Protein 5DMD (pdb70)

B-factor: mean 26.52, std 13.51, range [10.42, 90.09]

Structure (mmCIF, N/CA/C/O backbone):
data_5DMD
#
_entry.id   5DMD
#
_cell.length_a   47.539
_cell.length_b   42.516
_cell.length_c   71.917
_cell.angle_alpha   90.00
_cell.angle_beta   102.66
_cell.angle_gamma   90.00
#
_symmetry.space_group_name_H-M   'P 1 21 1'
#
loop_
_entity.id
_entity.type
_entity.pdbx_description
1 polymer 'Flagellar assembly factor FliW'
2 water water
#
loop_
_atom_site.group_PDB
_atom_site.id
_atom_site.type_symbol
_atom_site.label_atom_id
_atom_site.label_alt_id
_atom_site.label_comp_id
_atom_site.label_asym_id
_atom_site.label_entity_id
_atom_site.label_seq_id
_atom_site.pdbx_PDB_ins_code
_atom_site.Cartn_x
_atom_site.Cartn_y
_atom_site.Cartn_z
_atom_site.occupancy
_atom_site.B_iso_or_equiv
_atom_site.auth_seq_id
_atom_site.auth_comp_id
_atom_site.auth_asym_id
_atom_site.auth_atom_id
_atom_site.pdbx_PDB_model_num
ATOM 1 N N . GLY A 1 2 ? -30.82372 9.56941 -5.34275 1.000 26.80963 1 GLY A N 1
ATOM 2 C CA . GLY A 1 2 ? -30.32747 10.85235 -5.80310 1.000 22.23670 1 GLY A CA 1
ATOM 3 C C . GLY A 1 2 ? -29.36611 10.71122 -6.96158 1.000 24.24436 1 GLY A C 1
ATOM 4 O O . GLY A 1 2 ? -28.87934 9.62455 -7.25429 1.000 30.85884 1 GLY A O 1
ATOM 5 N N . LYS A 1 3 ? -29.06444 11.82788 -7.60196 1.000 19.67781 2 LYS A N 1
ATOM 6 C CA . LYS A 1 3 ? -28.21394 11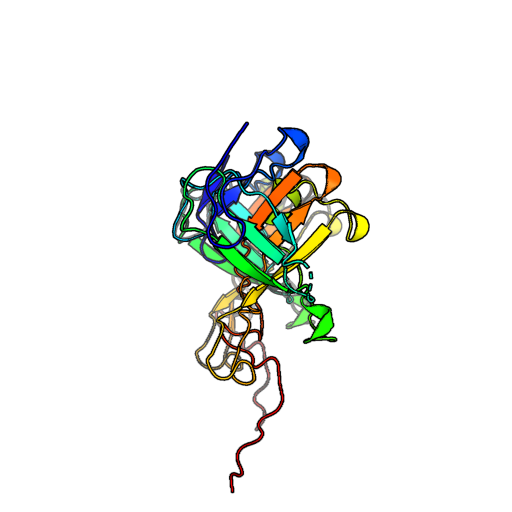.85366 -8.78139 1.000 16.63210 2 LYS A CA 1
ATOM 7 C C . LYS A 1 3 ? -26.97897 12.68600 -8.47727 1.000 17.27224 2 LYS A C 1
ATOM 8 O O . LYS A 1 3 ? -27.07123 13.73092 -7.82188 1.000 19.45764 2 LYS A O 1
ATOM 14 N N . ILE A 1 4 ? -25.82108 12.22834 -8.95612 1.000 15.91504 3 ILE A N 1
ATOM 15 C CA . ILE A 1 4 ? -24.57962 12.98138 -8.81055 1.000 16.04855 3 ILE A CA 1
ATOM 16 C C . ILE A 1 4 ? -23.85222 12.99642 -10.14451 1.000 16.45167 3 ILE A C 1
ATOM 17 O O . ILE A 1 4 ? -24.08937 12.14362 -11.00467 1.000 18.20690 3 ILE A O 1
ATOM 22 N N . ALA A 1 5 ? -22.97485 13.97398 -10.33113 1.000 16.06742 4 ALA A N 1
ATOM 23 C CA . ALA A 1 5 ? -21.97010 13.89474 -11.37704 1.000 16.12650 4 ALA A CA 1
ATOM 24 C C . ALA A 1 5 ? -20.71387 13.22333 -10.82091 1.000 15.79018 4 ALA A C 1
ATOM 25 O O . ALA A 1 5 ? -20.46936 13.22284 -9.60744 1.000 15.80564 4 ALA A O 1
ATOM 27 N N . THR A 1 6 ? -19.91468 12.62927 -11.71432 1.000 15.62310 5 THR A N 1
ATOM 28 C CA . THR A 1 6 ? -18.72951 11.87166 -11.31485 1.000 15.60941 5 THR A CA 1
ATOM 29 C C . THR A 1 6 ? -17.55638 12.19371 -12.22901 1.000 19.09510 5 THR A C 1
ATOM 30 O O . THR A 1 6 ? -17.69757 12.84135 -13.27046 1.000 17.71555 5 THR A O 1
ATOM 34 N N . LYS A 1 7 ? -16.38633 11.69134 -11.83908 1.000 15.66723 6 LYS A N 1
ATOM 35 C CA . LYS A 1 7 ? -15.17848 11.92245 -12.62494 1.000 17.89759 6 LYS A CA 1
ATOM 36 C C . LYS A 1 7 ? -15.10447 11.00351 -13.83486 1.000 20.52932 6 LYS A C 1
ATOM 37 O O . LYS A 1 7 ? -14.70706 11.44178 -14.92160 1.000 21.87086 6 LYS A O 1
ATOM 43 N N . TYR A 1 8 ? -15.46986 9.73047 -13.66880 1.000 16.93329 7 TYR A N 1
ATOM 44 C CA . TYR A 1 8 ? -15.24340 8.71496 -14.68672 1.000 17.56281 7 TYR A CA 1
ATOM 45 C C . TYR A 1 8 ? -16.49174 7.98059 -15.15232 1.000 20.68352 7 TYR A C 1
ATOM 46 O O . TYR A 1 8 ? -16.39542 7.20609 -16.11236 1.000 22.44236 7 TYR A O 1
ATOM 55 N N . HIS A 1 9 ? -17.64435 8.16655 -14.50180 1.000 15.79198 8 HIS A N 1
ATOM 56 C CA . HIS A 1 9 ? -18.81816 7.34574 -14.77016 1.000 17.99370 8 HIS A CA 1
ATOM 57 C C . HIS A 1 9 ? -19.98542 8.11895 -15.36386 1.000 16.92922 8 HIS A C 1
ATOM 58 O O . HIS A 1 9 ? -21.05135 7.53070 -15.57808 1.000 19.20006 8 HIS A O 1
ATOM 65 N N . GLY A 1 10 ? -19.81934 9.40303 -15.64569 1.000 16.67852 9 GLY A N 1
ATOM 66 C CA . GLY A 1 10 ? -20.94694 10.22904 -16.03531 1.000 15.39306 9 GLY A CA 1
ATOM 67 C C . GLY A 1 10 ? -21.90150 10.45390 -14.87095 1.000 20.12781 9 GLY A C 1
ATOM 68 O O . GLY A 1 10 ? -21.59108 10.19060 -13.71006 1.000 16.21609 9 GLY A O 1
ATOM 69 N N . ASP A 1 11 ? -23.08573 10.96392 -15.20171 1.000 18.46335 10 ASP A N 1
ATOM 70 C CA . ASP A 1 11 ? -24.09606 11.17172 -14.17081 1.000 15.49606 10 ASP A CA 1
ATOM 71 C C . ASP A 1 11 ? -24.72139 9.83544 -13.77730 1.000 16.59280 10 ASP A C 1
ATOM 72 O O . ASP A 1 11 ? -25.21613 9.09729 -14.63829 1.000 17.63352 10 ASP A O 1
ATOM 77 N N . ILE A 1 12 ? -24.76315 9.54396 -12.47487 1.000 16.16052 11 ILE A N 1
ATOM 78 C CA . ILE A 1 12 ? -25.30785 8.27818 -12.00414 1.000 16.44633 11 ILE A CA 1
ATOM 79 C C . ILE A 1 12 ? -26.31641 8.51116 -10.88414 1.000 18.46824 11 ILE A C 1
ATOM 80 O O . ILE A 1 12 ? -26.34118 9.56297 -10.23738 1.000 18.33987 11 ILE A O 1
ATOM 85 N N . GLU A 1 13 ? -27.10790 7.47719 -10.61187 1.000 16.66620 12 GLU A N 1
ATOM 86 C CA . GLU A 1 13 ? -28.06100 7.48715 -9.51536 1.000 15.10679 12 GLU A CA 1
ATOM 87 C C . GLU A 1 13 ? -27.45745 6.69711 -8.36428 1.000 20.40072 12 GLU A C 1
ATOM 88 O O . GLU A 1 13 ? -26.96932 5.57751 -8.56189 1.000 23.54749 12 GLU A O 1
ATOM 94 N N . ILE A 1 14 ? -27.47863 7.27856 -7.16638 1.000 18.67680 13 ILE A N 1
ATOM 95 C CA A ILE A 1 14 ? -26.90793 6.65736 -5.97732 0.409 16.33075 13 ILE A CA 1
ATOM 96 C CA B ILE A 1 14 ? -26.92897 6.60637 -5.99793 0.591 16.14528 13 ILE A CA 1
ATOM 97 C C . ILE A 1 14 ? -28.00165 6.51968 -4.92567 1.000 25.78000 13 ILE A C 1
ATOM 98 O O . ILE A 1 14 ? -28.90699 7.35687 -4.84113 1.000 28.36630 13 ILE A O 1
ATOM 107 N N . HIS A 1 15 ? -27.90899 5.46738 -4.11943 1.000 24.88897 14 HIS A N 1
ATOM 108 C CA . HIS A 1 15 ? -28.82093 5.24717 -3.00831 1.000 31.57377 14 HIS A CA 1
ATOM 109 C C . HIS A 1 15 ? -28.14052 5.64197 -1.70213 1.000 22.51053 14 HIS A C 1
ATOM 110 O O . HIS A 1 15 ? -26.91217 5.63295 -1.59088 1.000 25.95436 14 HIS A O 1
ATOM 117 N N . GLU A 1 16 ? -28.96267 5.99237 -0.70624 1.000 27.06588 15 GLU A N 1
ATOM 118 C CA . GLU A 1 16 ? -28.43395 6.32925 0.61514 1.000 27.40372 15 GLU A CA 1
ATOM 119 C C . GLU A 1 16 ? -27.56409 5.20971 1.16926 1.000 21.40000 15 GLU A C 1
ATOM 120 O O . GLU A 1 16 ? -26.53636 5.46854 1.81016 1.000 27.62492 15 GLU A O 1
ATOM 126 N N . LYS A 1 17 ? -27.95107 3.95858 0.92991 1.000 28.35908 16 LYS A N 1
ATOM 127 C CA . LYS A 1 17 ? -27.20307 2.82547 1.45729 1.000 38.19163 16 LYS A CA 1
ATOM 128 C C . LYS A 1 17 ? -25.89190 2.58288 0.72753 1.000 39.04760 16 LYS A C 1
ATOM 129 O O . LYS A 1 17 ? -25.13502 1.69337 1.13379 1.000 38.78456 16 LYS A O 1
ATOM 135 N N . ASP A 1 18 ? -25.61055 3.34176 -0.33289 1.000 24.53400 17 ASP A N 1
ATOM 136 C CA . ASP A 1 18 ? -24.34454 3.23518 -1.03683 1.000 25.17118 17 ASP A CA 1
ATOM 137 C C . ASP A 1 18 ? -23.26707 4.10258 -0.40721 1.000 23.14653 17 ASP A C 1
ATOM 138 O O . ASP A 1 18 ? -22.08050 3.87979 -0.66840 1.000 23.68828 17 ASP A O 1
ATOM 143 N N . ILE A 1 19 ? -23.65151 5.08586 0.40293 1.000 18.34044 18 ILE A N 1
ATOM 144 C CA . ILE A 1 19 ? -22.72154 6.13041 0.82680 1.000 18.36426 18 ILE A CA 1
ATOM 145 C C . ILE A 1 19 ? -21.86966 5.63714 1.98582 1.000 16.81762 18 ILE A C 1
ATOM 146 O O . ILE A 1 19 ? -22.38881 5.09486 2.97084 1.000 21.08600 18 ILE A O 1
ATOM 151 N N . VAL A 1 20 ? -20.55869 5.81958 1.87053 1.000 14.88669 19 VAL A N 1
ATOM 152 C CA . VAL A 1 20 ? -19.63157 5.61406 2.97667 1.000 16.43243 19 VAL A CA 1
ATOM 153 C C . VAL A 1 20 ? -19.33487 6.97375 3.58482 1.000 15.64146 19 VAL A C 1
ATOM 154 O O . VAL A 1 20 ? -18.87899 7.89177 2.88627 1.000 16.17324 19 VAL A O 1
ATOM 158 N N . ARG A 1 21 ? -19.59492 7.10748 4.88518 1.000 15.96303 20 ARG A N 1
ATOM 159 C CA . ARG A 1 21 ? -19.33618 8.35290 5.59134 1.000 13.55980 20 ARG A CA 1
ATOM 160 C C . ARG A 1 21 ? -17.91079 8.35796 6.12450 1.000 14.75401 20 ARG A C 1
ATOM 161 O O . ARG A 1 21 ? -17.48260 7.40922 6.79276 1.000 15.25690 20 ARG A O 1
ATOM 169 N N . PHE A 1 22 ? -17.17939 9.42253 5.81230 1.000 13.20093 21 PHE A N 1
ATOM 170 C CA . PHE A 1 22 ? -15.85041 9.69953 6.35231 1.000 13.38641 21 PHE A CA 1
ATOM 171 C C . PHE A 1 22 ? -16.03804 10.85487 7.33656 1.000 16.88888 21 PHE A C 1
ATOM 172 O O . PHE A 1 22 ? -16.08361 12.02066 6.94236 1.000 13.46371 21 PHE A O 1
ATOM 180 N N . GLU A 1 23 ? -16.14240 10.53314 8.62540 1.000 16.43268 22 GLU A N 1
ATOM 181 C CA . GLU A 1 23 ? -16.53838 11.54872 9.59867 1.000 16.90905 22 GLU A CA 1
ATOM 182 C C . GLU A 1 23 ? -15.50255 12.66305 9.73436 1.000 16.88196 22 GLU A C 1
ATOM 183 O O . GLU A 1 23 ? -15.85892 13.80302 10.06040 1.000 20.35172 22 GLU A O 1
ATOM 189 N N . GLN A 1 24 ? -14.23436 12.37850 9.46275 1.000 14.82714 23 GLN A N 1
ATOM 190 C CA . GLN A 1 24 ? -13.19658 13.40071 9.47770 1.000 14.60550 23 GLN A CA 1
ATOM 191 C C . GLN A 1 24 ? -12.85349 13.89952 8.08818 1.000 15.89499 23 GLN A C 1
ATOM 192 O O . GLN A 1 24 ? -11.82123 14.56029 7.92023 1.000 16.69643 23 GLN A O 1
ATOM 198 N N . GLY A 1 25 ? -13.68371 13.59885 7.09034 1.000 14.26506 24 GLY A N 1
ATOM 199 C CA . GLY A 1 25 ? -13.27572 13.89415 5.73533 1.000 17.21348 24 GLY A CA 1
ATOM 200 C C . GLY A 1 25 ? -12.07167 13.04776 5.36002 1.000 14.95130 24 GLY A C 1
ATOM 201 O O . GLY A 1 25 ? -11.84111 11.95944 5.90396 1.000 15.96082 24 GLY A O 1
ATOM 202 N N . ILE A 1 26 ? -11.28766 13.56774 4.42064 1.000 14.03568 25 ILE A N 1
ATOM 203 C CA . ILE A 1 26 ? -9.98809 12.97872 4.11033 1.000 14.16975 25 ILE A CA 1
ATOM 204 C C . ILE A 1 26 ? -8.93931 14.07380 4.26589 1.000 12.90772 25 ILE A C 1
ATOM 205 O O . ILE A 1 26 ? -9.27090 15.26499 4.14972 1.000 14.24342 25 ILE A O 1
ATOM 210 N N . PRO A 1 27 ? -7.68520 13.73064 4.56245 1.000 13.47609 26 PRO A N 1
ATOM 211 C CA . PRO A 1 27 ? -6.64558 14.75780 4.69373 1.000 15.05352 26 PRO A CA 1
ATOM 212 C C . PRO A 1 27 ? -6.60223 15.63959 3.45529 1.000 14.52929 26 PRO A C 1
ATOM 213 O O . PRO A 1 27 ? -6.60977 15.15499 2.32181 1.000 17.56502 26 PRO A O 1
ATOM 217 N N . GLY A 1 28 ? -6.59272 16.94884 3.67889 1.000 13.43698 27 GLY A N 1
ATOM 218 C CA . GLY A 1 28 ? -6.66310 17.91957 2.62228 1.000 18.12506 27 GLY A CA 1
ATOM 219 C C . GLY A 1 28 ? -8.06425 18.39726 2.32104 1.000 20.01513 27 GLY A C 1
ATOM 220 O O . GLY A 1 28 ? -8.22261 19.49716 1.77824 1.000 20.10813 27 GLY A O 1
ATOM 221 N N . PHE A 1 29 ? -9.08677 17.60670 2.67772 1.000 14.68804 28 PHE A N 1
ATOM 222 C CA . PHE A 1 29 ? -10.47030 17.88261 2.30180 1.000 14.98592 28 PHE A CA 1
ATOM 223 C C . PHE A 1 29 ? -11.37728 17.43295 3.44368 1.000 14.41186 28 PHE A C 1
ATOM 224 O O . PHE A 1 29 ? -12.14112 16.48041 3.32102 1.000 15.81649 28 PHE A O 1
ATOM 232 N N . LEU A 1 30 ? -11.27500 18.12079 4.58416 1.000 16.46712 29 LEU A N 1
ATOM 233 C CA . LEU A 1 30 ? -12.03774 17.70436 5.75830 1.000 16.15853 29 LEU A CA 1
ATOM 234 C C . LEU A 1 30 ? -13.53881 17.79935 5.54438 1.000 15.71331 29 LEU A C 1
ATOM 235 O O . LEU A 1 30 ? -14.29356 17.11080 6.23271 1.000 17.71039 29 LEU A O 1
ATOM 240 N N . GLU A 1 31 ? -13.98039 18.62942 4.60603 1.000 18.07190 30 GLU A N 1
ATOM 241 C CA . GLU A 1 31 ? -15.39484 18.85973 4.35051 1.000 16.47381 30 GLU A CA 1
ATOM 242 C C . GLU A 1 31 ? -16.00635 17.76295 3.49931 1.000 19.82463 30 GLU A C 1
ATOM 243 O O . GLU A 1 31 ? -17.23343 17.71109 3.36439 1.000 24.29061 30 GLU A O 1
ATOM 249 N N . GLU A 1 32 ? -15.17916 16.89085 2.92575 1.000 17.69996 31 GLU A N 1
ATOM 250 C CA . GLU A 1 32 ? -15.64285 15.81671 2.05125 1.000 15.69699 31 GLU A CA 1
ATOM 251 C C . GLU A 1 32 ? -15.89804 14.57801 2.89814 1.000 17.55832 31 GLU A C 1
ATOM 252 O O . GLU A 1 32 ? -15.00564 13.75768 3.13261 1.000 18.72911 31 GLU A O 1
ATOM 258 N N . LYS A 1 33 ? -17.14246 14.44208 3.35460 1.000 15.70457 32 LYS A N 1
ATOM 259 C CA . LYS A 1 33 ? -17.51586 13.40967 4.30532 1.000 15.41231 32 LYS A CA 1
ATOM 260 C C . LYS A 1 33 ? -18.37375 12.30113 3.71485 1.000 16.05322 32 LYS A C 1
ATOM 261 O O . LYS A 1 33 ? -18.73568 11.37078 4.44205 1.000 16.76254 32 LYS A O 1
ATOM 267 N N . GLN A 1 34 ? -18.70803 12.36022 2.42377 1.000 15.46989 33 GLN A N 1
ATOM 268 C CA . GLN A 1 34 ? -19.58236 11.37877 1.79498 1.000 17.20265 33 GLN A CA 1
ATOM 269 C C . GLN A 1 34 ? -18.95848 10.92420 0.48718 1.000 18.60380 33 GLN A C 1
ATOM 270 O O . GLN A 1 34 ? -18.71527 11.74790 -0.40749 1.000 15.79803 33 GLN A O 1
ATOM 276 N N . PHE A 1 35 ? -18.71526 9.61900 0.37335 1.000 14.85306 34 PHE A N 1
ATOM 277 C CA . PHE A 1 35 ? -18.14005 9.02961 -0.82648 1.000 13.60403 34 PHE A CA 1
ATOM 278 C C . PHE A 1 35 ? -18.91498 7.78325 -1.22018 1.000 17.42461 34 PHE A C 1
ATOM 279 O O . PHE A 1 35 ? -19.55097 7.11861 -0.39806 1.000 16.30498 34 PHE A O 1
ATOM 287 N N . VAL A 1 36 ? -18.84715 7.46284 -2.49721 1.000 14.34625 35 VAL A N 1
ATOM 288 C CA A VAL A 1 36 ? -19.33005 6.18407 -2.99588 0.576 14.06490 35 VAL A CA 1
ATOM 289 C CA B VAL A 1 36 ? -19.33073 6.18408 -2.99199 0.424 14.08613 35 VAL A CA 1
ATOM 290 C C . VAL A 1 36 ? -18.16526 5.49813 -3.69217 1.000 15.95549 35 VAL A C 1
ATOM 291 O O . VAL A 1 36 ? -17.26129 6.15632 -4.21818 1.000 18.83898 35 VAL A O 1
ATOM 298 N N . LEU A 1 37 ? -18.16173 4.16834 -3.65423 1.000 15.71764 36 LEU A N 1
ATOM 299 C CA . LEU A 1 37 ? -17.12883 3.36079 -4.28984 1.000 17.81743 36 LEU A CA 1
ATOM 300 C C . LEU A 1 37 ? -17.69348 2.80250 -5.58509 1.000 18.82066 36 LEU A C 1
ATOM 301 O O . LEU A 1 37 ? -18.68183 2.06588 -5.56283 1.000 23.32817 36 LEU A O 1
ATOM 306 N N . LEU A 1 38 ? -17.06433 3.14709 -6.70682 1.000 18.43929 37 LEU A N 1
ATOM 307 C CA . LEU A 1 38 ? -17.57290 2.80009 -8.02834 1.000 17.64120 37 LEU A CA 1
ATOM 308 C C . LEU A 1 38 ? -16.54180 1.96825 -8.76958 1.000 21.50148 37 LEU A C 1
ATOM 309 O O . LEU A 1 38 ? -15.44850 2.45485 -9.07081 1.000 23.03983 37 LEU A O 1
ATOM 314 N N . GLN A 1 39 ? -16.90497 0.73157 -9.09237 1.000 25.85599 38 GLN A N 1
ATOM 315 C CA . GLN A 1 39 ? -15.99754 -0.13243 -9.83074 1.000 29.96675 38 GLN A CA 1
ATOM 316 C C . GLN A 1 39 ? -15.71576 0.44382 -11.21358 1.000 26.17450 38 GLN A C 1
ATOM 317 O O . GLN A 1 39 ? -16.61962 0.92861 -11.90504 1.000 30.10394 38 GLN A O 1
ATOM 323 N N . LEU A 1 40 ? -14.44000 0.42746 -11.59140 1.000 36.57456 39 LEU A N 1
ATOM 324 C CA . LEU A 1 40 ? -14.01034 0.75244 -12.94780 1.000 45.08376 39 LEU A CA 1
ATOM 325 C C . LEU A 1 40 ? -14.23478 -0.51778 -13.75265 1.000 43.24983 39 LEU A C 1
ATOM 326 O O . LEU A 1 40 ? -13.35296 -1.37056 -13.86541 1.000 44.99747 39 LEU A O 1
ATOM 331 N N . GLU A 1 41 ? -15.44276 -0.63488 -14.30192 1.000 52.85695 40 GLU A N 1
ATOM 332 C CA . GLU A 1 41 ? -15.99589 -1.88297 -14.84453 1.000 61.94176 40 GLU A CA 1
ATOM 333 C C . GLU A 1 41 ? -14.99123 -2.94325 -15.29046 1.000 68.78264 40 GLU A C 1
ATOM 334 O O . GLU A 1 41 ? -15.03443 -4.08495 -14.82920 1.000 65.93336 40 GLU A O 1
ATOM 340 N N . THR A 1 43 ? -11.70062 -4.17677 -14.33233 1.000 53.36860 42 THR A N 1
ATOM 341 C CA . THR A 1 43 ? -10.38734 -3.81904 -13.81437 1.000 52.64782 42 THR A CA 1
ATOM 342 C C . THR A 1 43 ? -10.32926 -4.10150 -12.31910 1.000 42.77055 42 THR A C 1
ATOM 343 O O . THR A 1 43 ? -11.36585 -4.26258 -11.67683 1.000 43.71454 42 THR A O 1
ATOM 347 N N . PRO A 1 44 ? -9.11622 -4.17153 -11.75925 1.000 46.23598 43 PRO A N 1
ATOM 348 C CA . PRO A 1 44 ? -8.99161 -4.25854 -10.29840 1.000 54.34207 43 PRO A CA 1
ATOM 349 C C . PRO A 1 44 ? -9.11307 -2.89427 -9.63579 1.000 35.65044 43 PRO A C 1
ATOM 350 O O . PRO A 1 44 ? -8.69344 -2.72023 -8.48736 1.000 39.10387 43 PRO A O 1
ATOM 354 N N . PHE A 1 45 ? -9.68937 -1.92487 -10.34106 1.000 27.93744 44 PHE A N 1
ATOM 355 C CA . PHE A 1 45 ? -9.70207 -0.53802 -9.90233 1.000 27.39010 44 PHE A CA 1
ATOM 356 C C . PHE A 1 45 ? -11.09883 -0.11700 -9.46639 1.000 26.94122 44 PHE A C 1
ATOM 357 O O . PHE A 1 45 ? -12.09700 -0.43381 -10.12321 1.000 25.66310 44 PHE A O 1
ATOM 365 N N . ILE A 1 46 ? -11.14848 0.61344 -8.36020 1.000 20.34926 45 ILE A N 1
ATOM 366 C CA . ILE A 1 46 ? -12.37048 1.16318 -7.78914 1.000 19.78677 45 ILE A CA 1
ATOM 367 C C . ILE A 1 46 ? -12.14609 2.65834 -7.62566 1.000 22.37845 45 ILE A C 1
ATOM 368 O O . ILE A 1 46 ? -11.05736 3.08098 -7.22020 1.000 21.58104 45 ILE A O 1
ATOM 373 N N . ILE A 1 47 ? -13.16495 3.46063 -7.93999 1.000 19.68998 46 ILE A N 1
ATOM 374 C CA . ILE A 1 47 ? -13.09384 4.91267 -7.78036 1.000 15.64386 46 ILE A CA 1
ATOM 375 C C . ILE A 1 47 ? -13.71187 5.29496 -6.44356 1.000 14.69208 46 ILE A C 1
ATOM 376 O O . ILE A 1 47 ? -14.88264 4.98364 -6.17629 1.000 16.87797 46 ILE A O 1
ATOM 381 N N . LEU A 1 48 ? -12.93659 5.98509 -5.60860 1.000 14.79343 47 LEU A N 1
ATOM 382 C CA . LEU A 1 48 ? -13.47729 6.63264 -4.41513 1.000 13.08127 47 LEU A CA 1
ATOM 383 C C . LEU A 1 48 ? -14.02192 7.98679 -4.86058 1.000 16.62157 47 LEU A C 1
ATOM 384 O O . LEU A 1 48 ? -13.26204 8.93417 -5.06086 1.000 15.23493 47 LEU A O 1
ATOM 389 N N . GLN A 1 49 ? -15.34460 8.08113 -5.01955 1.000 13.68797 48 GLN A N 1
ATOM 390 C CA . GLN A 1 49 ? -15.99388 9.21845 -5.67194 1.000 14.73790 48 GLN A CA 1
ATOM 391 C C . GLN A 1 49 ? -16.74400 10.06458 -4.65176 1.000 13.34271 48 GLN A C 1
ATOM 392 O O . GLN A 1 49 ? -17.65229 9.56902 -3.97817 1.000 14.97043 48 GLN A O 1
ATOM 398 N N . SER A 1 50 ? -16.38828 11.34307 -4.55463 1.000 14.68751 49 SER A N 1
ATOM 399 C CA . SER A 1 50 ? -17.14720 12.25427 -3.71336 1.000 13.88388 49 SER A CA 1
ATOM 400 C C . SER A 1 50 ? -18.56919 12.41064 -4.24279 1.000 14.82427 49 SER A C 1
ATOM 401 O O . SER A 1 50 ? -18.79007 12.56977 -5.44658 1.000 16.07977 49 SER A O 1
ATOM 404 N N . VAL A 1 51 ? -19.54171 12.39010 -3.32608 1.000 14.37233 50 VAL A N 1
ATOM 405 C CA . VAL A 1 51 ? -20.94753 12.62978 -3.65305 1.000 15.38962 50 VAL A CA 1
ATOM 406 C C . VAL A 1 51 ? -21.25586 14.10396 -3.85445 1.000 18.12048 50 VAL A C 1
ATOM 407 O O . VAL A 1 51 ? -22.29347 14.44281 -4.43550 1.000 20.33606 50 VAL A O 1
ATOM 411 N N . ASN A 1 52 ? -20.36129 14.99433 -3.42638 1.000 16.41063 51 ASN A N 1
ATOM 412 C CA . ASN A 1 52 ? -20.59962 16.42535 -3.52522 1.000 20.73723 51 ASN A CA 1
ATOM 413 C C . ASN A 1 52 ? -19.72649 17.13117 -4.54986 1.000 21.59364 51 ASN A C 1
ATOM 414 O O . ASN A 1 52 ? -20.12191 18.19275 -5.04018 1.000 28.84690 51 ASN A O 1
ATOM 419 N N . THR A 1 53 ? -18.56416 16.57632 -4.88578 1.000 18.30240 52 THR A N 1
ATOM 420 C CA . THR A 1 53 ? -17.58747 17.23427 -5.75205 1.000 16.95960 52 THR A CA 1
ATOM 421 C C . THR A 1 53 ? -17.19133 16.27780 -6.87213 1.000 16.32406 52 THR A C 1
ATOM 422 O O . THR A 1 53 ? -16.36792 15.37127 -6.65220 1.000 17.51611 52 THR A O 1
ATOM 426 N N . PRO A 1 54 ? -17.74370 16.44674 -8.07912 1.000 16.52337 53 PRO A N 1
ATOM 427 C CA . PRO A 1 54 ? -17.48835 15.46198 -9.14669 1.000 17.89645 53 PRO A CA 1
ATOM 428 C C . PRO A 1 54 ? -16.01727 15.20655 -9.44059 1.000 23.47220 53 PRO A C 1
ATOM 429 O O . PRO A 1 54 ? -15.63485 14.05901 -9.69686 1.000 21.64823 53 PRO A O 1
ATOM 433 N N . ALA A 1 55 ? -15.17268 16.24011 -9.41328 1.000 20.59934 54 ALA A N 1
ATOM 434 C CA . ALA A 1 55 ? -13.77661 16.04934 -9.79183 1.000 26.09771 54 ALA A CA 1
ATOM 435 C C . ALA A 1 55 ? -12.98408 15.27596 -8.74766 1.000 23.97207 54 ALA A C 1
ATOM 436 O O . ALA A 1 55 ? -11.87764 14.80649 -9.04708 1.000 23.59959 54 ALA A O 1
ATOM 438 N N . LEU A 1 56 ? -13.51311 15.13355 -7.53262 1.000 19.64362 55 LEU A N 1
ATOM 439 C CA . LEU A 1 56 ? -12.79561 14.44576 -6.46302 1.000 18.28510 55 LEU A CA 1
ATOM 440 C C . LEU A 1 56 ? -13.10438 12.95721 -6.58144 1.000 20.74807 55 LEU A C 1
ATOM 441 O O . LEU A 1 56 ? -14.01554 12.43529 -5.93592 1.000 22.32858 55 LEU A O 1
ATOM 446 N N . GLY A 1 57 ? -12.34107 12.26570 -7.42466 1.000 16.05720 56 GLY A N 1
ATOM 447 C CA . GLY A 1 57 ? -12.47982 10.83444 -7.59151 1.000 18.75481 56 GLY A CA 1
ATOM 448 C C . GLY A 1 57 ? -11.13351 10.14242 -7.67949 1.000 20.86159 56 GLY A C 1
ATOM 449 O O . GLY A 1 57 ? -10.43010 10.26594 -8.68657 1.000 25.92347 56 GLY A O 1
ATOM 450 N N . PHE A 1 58 ? -10.76384 9.41263 -6.63361 1.000 15.75675 57 PHE A N 1
ATOM 451 C CA . PHE A 1 58 ? -9.45130 8.77744 -6.54541 1.000 15.30906 57 PHE A CA 1
ATOM 452 C C . PHE A 1 58 ? -9.48800 7.34009 -7.04848 1.000 15.66448 57 PHE A C 1
ATOM 453 O O . PHE A 1 58 ? -10.47892 6.62384 -6.86170 1.000 17.04846 57 PHE A O 1
ATOM 461 N N . VAL A 1 59 ? -8.39346 6.91670 -7.68356 1.000 14.54498 58 VAL A N 1
ATOM 462 C CA . VAL A 1 59 ? -8.26845 5.54962 -8.18046 1.000 14.60788 58 VAL A CA 1
ATOM 463 C C . VAL A 1 59 ? -7.69820 4.67417 -7.07586 1.000 16.77318 58 VAL A C 1
ATOM 464 O O . VAL A 1 59 ? -6.59461 4.93201 -6.585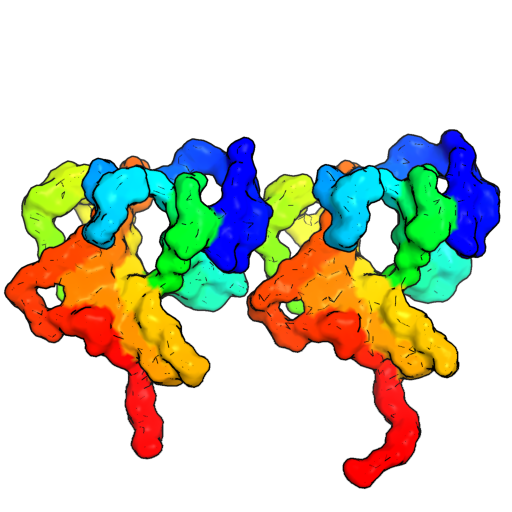76 1.000 17.66755 58 VAL A O 1
ATOM 468 N N . LEU A 1 60 ? -8.43411 3.62411 -6.71164 1.000 16.86334 59 LEU A N 1
ATOM 469 C CA . LEU A 1 60 ? -8.06170 2.72169 -5.63196 1.000 18.58955 59 LEU A CA 1
ATOM 470 C C . LEU A 1 60 ? -7.79874 1.32370 -6.16987 1.000 21.12460 59 LEU A C 1
ATOM 471 O O . LEU A 1 60 ? -8.38530 0.90096 -7.17375 1.000 22.43047 59 LEU A O 1
ATOM 476 N N . ILE A 1 61 ? -6.92125 0.60111 -5.47841 1.000 16.94729 60 ILE A N 1
ATOM 477 C CA . ILE A 1 61 ? -6.79725 -0.84001 -5.64040 1.000 18.25820 60 ILE A CA 1
ATOM 478 C C . ILE A 1 61 ? -6.91696 -1.47276 -4.26922 1.000 20.86618 60 ILE A C 1
ATOM 479 O O . ILE A 1 61 ? -6.63738 -0.84367 -3.24229 1.000 17.07787 60 ILE A O 1
ATOM 484 N N . GLU A 1 62 ? -7.32237 -2.72371 -4.25306 1.000 20.13178 61 GLU A N 1
ATOM 485 C CA . GLU A 1 62 ? -7.10565 -3.51703 -3.06532 1.000 17.69237 61 GLU A CA 1
ATOM 486 C C . GLU A 1 62 ? -5.61554 -3.85348 -3.00238 1.000 15.92095 61 GLU A C 1
ATOM 487 O O . GLU A 1 62 ? -5.06282 -4.39350 -3.97055 1.000 19.82162 61 GLU A O 1
ATOM 493 N N . PRO A 1 63 ? -4.92452 -3.51646 -1.91190 1.000 18.75706 62 PRO A N 1
ATOM 494 C CA . PRO A 1 63 ? -3.45202 -3.54331 -1.94432 1.000 19.32899 62 PRO A CA 1
ATOM 495 C C . PRO A 1 63 ? -2.85283 -4.91275 -2.18595 1.000 18.73554 62 PRO A C 1
ATOM 496 O O . PRO A 1 63 ? -1.80472 -5.00611 -2.83600 1.000 18.54906 62 PRO A O 1
ATOM 500 N N . PHE A 1 64 ? -3.47300 -5.98113 -1.67916 1.000 20.55883 63 PHE A N 1
ATOM 501 C CA . PHE A 1 64 ? -2.82276 -7.28692 -1.73208 1.000 19.63465 63 PHE A CA 1
ATOM 502 C C . PHE A 1 64 ? -2.70635 -7.81421 -3.15181 1.000 22.45600 63 PHE A C 1
ATOM 503 O O . PHE A 1 64 ? -1.87392 -8.69153 -3.40860 1.000 24.37683 63 PHE A O 1
ATOM 511 N N . SER A 1 65 ? -3.49168 -7.26881 -4.08499 1.000 26.50723 64 SER A N 1
ATOM 512 C CA . SER A 1 65 ? -3.41609 -7.70320 -5.47507 1.000 35.41836 64 SER A CA 1
ATOM 513 C C . SER A 1 65 ? -2.05695 -7.39579 -6.09142 1.000 31.98814 64 SER A C 1
ATOM 514 O O . SER A 1 65 ? -1.59515 -8.12775 -6.97397 1.000 34.31222 64 SER A O 1
ATOM 517 N N . TYR A 1 66 ? -1.40318 -6.32328 -5.64227 1.000 22.47495 65 TYR A N 1
ATOM 518 C CA . TYR A 1 66 ? -0.09522 -5.93594 -6.14751 1.000 16.08698 65 TYR A CA 1
ATOM 519 C C . TYR A 1 66 ? 0.99351 -5.97362 -5.08671 1.000 18.85129 65 TYR A C 1
ATOM 520 O O . TYR A 1 66 ? 2.17381 -5.98229 -5.44767 1.000 16.52029 65 TYR A O 1
ATOM 529 N N . PHE A 1 67 ? 0.63125 -6.00815 -3.80188 1.000 14.17891 66 PHE A N 1
ATOM 530 C CA . PHE A 1 67 ? 1.56904 -5.88602 -2.68911 1.000 14.12353 66 PHE A CA 1
ATOM 531 C C . PHE A 1 67 ? 1.20212 -6.97702 -1.70073 1.000 18.06023 66 PHE A C 1
ATOM 532 O O . PHE A 1 67 ? 0.55894 -6.72211 -0.66781 1.000 16.98168 66 PHE A O 1
ATOM 540 N N . PRO A 1 68 ? 1.58788 -8.21523 -1.99853 1.000 14.43020 67 PRO A N 1
ATOM 541 C CA . PRO A 1 68 ? 1.06904 -9.35481 -1.23215 1.000 15.68712 67 PRO A CA 1
ATOM 542 C C . PRO A 1 68 ? 1.49232 -9.38719 0.21512 1.000 19.40190 67 PRO A C 1
ATOM 543 O O . PRO A 1 68 ? 0.79175 -10.02390 1.00976 1.000 21.34373 67 PRO A O 1
ATOM 547 N N . THR A 1 69 ? 2.60559 -8.75820 0.59282 1.000 16.46050 68 THR A N 1
ATOM 548 C CA . THR A 1 69 ? 3.02562 -8.74047 1.98769 1.000 19.02471 68 THR A CA 1
ATOM 549 C C . THR A 1 69 ? 2.58253 -7.48468 2.72982 1.000 22.30205 68 THR A C 1
ATOM 550 O O . THR A 1 69 ? 3.02463 -7.26930 3.86506 1.000 23.90903 68 THR A O 1
ATOM 554 N N . TYR A 1 70 ? 1.73176 -6.65510 2.12303 1.000 18.06921 69 TYR A N 1
ATOM 555 C CA . TYR A 1 70 ? 1.25538 -5.44785 2.78990 1.000 17.99095 69 TYR A CA 1
ATOM 556 C C . TYR A 1 70 ? 0.61287 -5.81110 4.11674 1.000 24.84836 69 TYR A C 1
ATOM 557 O O . TYR A 1 70 ? -0.36532 -6.56088 4.15891 1.000 30.54667 69 TYR A O 1
ATOM 566 N N . GLU A 1 71 ? 1.16758 -5.28226 5.20130 1.000 23.19686 70 GLU A N 1
ATOM 567 C CA . GLU A 1 71 ? 0.67707 -5.58685 6.53838 1.000 35.09640 70 GLU A CA 1
A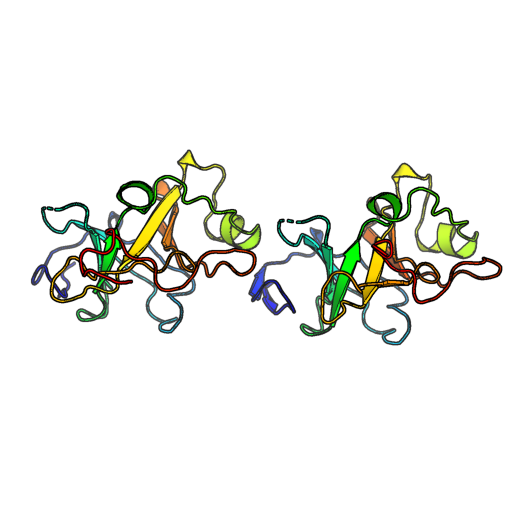TOM 568 C C . GLU A 1 71 ? 0.71501 -4.30337 7.34877 1.000 28.58223 70 GLU A C 1
ATOM 569 O O . GLU A 1 71 ? 1.76301 -3.65809 7.44430 1.000 32.20276 70 GLU A O 1
ATOM 575 N N . ILE A 1 72 ? -0.42915 -3.92173 7.91037 1.000 24.78668 71 ILE A N 1
ATOM 576 C CA . ILE A 1 72 ? -0.53795 -2.69980 8.68965 1.000 27.64097 71 ILE A CA 1
ATOM 577 C C . ILE A 1 72 ? -1.13508 -3.02462 10.04957 1.000 28.34623 71 ILE A C 1
ATOM 578 O O . ILE A 1 72 ? -1.79017 -4.05041 10.24650 1.000 25.96566 71 ILE A O 1
ATOM 583 N N . ASP A 1 73 ? -0.88239 -2.13788 11.00135 1.000 27.37806 72 ASP A N 1
ATOM 584 C CA . ASP A 1 73 ? -1.40291 -2.29532 12.34977 1.000 28.20072 72 ASP A CA 1
ATOM 585 C C . ASP A 1 73 ? -2.13395 -1.00272 12.67547 1.000 31.39039 72 ASP A C 1
ATOM 586 O O . ASP A 1 73 ? -1.50422 0.04276 12.86625 1.000 45.22627 72 ASP A O 1
ATOM 591 N N . LEU A 1 74 ? -3.46022 -1.06898 12.68884 1.000 18.81880 73 LEU A N 1
ATOM 592 C CA . LEU A 1 74 ? -4.26687 0.11858 12.91992 1.000 19.41633 73 LEU A CA 1
ATOM 593 C C . LEU A 1 74 ? -4.19952 0.52664 14.38328 1.000 24.11620 73 LEU A C 1
ATOM 594 O O . LEU A 1 74 ? -4.23198 -0.31735 15.28319 1.000 25.70368 73 LEU A O 1
ATOM 599 N N . ASP A 1 75 ? -4.12837 1.83443 14.60984 1.000 20.30462 74 ASP A N 1
ATOM 600 C CA . ASP A 1 75 ? -4.05933 2.39956 15.94755 1.000 25.71581 74 ASP A CA 1
ATOM 601 C C . ASP A 1 75 ? -5.40940 2.27896 16.64850 1.000 20.59551 74 ASP A C 1
ATOM 602 O O . ASP A 1 75 ? -6.46293 2.15653 16.01351 1.000 18.79339 74 ASP A O 1
ATOM 607 N N . ASP A 1 76 ? -5.36762 2.33019 17.98703 1.000 22.12975 75 ASP A N 1
ATOM 608 C CA . ASP A 1 76 ? -6.57703 2.12573 18.78253 1.000 21.45795 75 ASP A CA 1
ATOM 609 C C . ASP A 1 76 ? -7.64231 3.16577 18.46390 1.000 17.59518 75 ASP A C 1
ATOM 610 O O . ASP A 1 76 ? -8.83895 2.85323 18.43519 1.000 19.30428 75 ASP A O 1
ATOM 615 N N . ASN A 1 77 ? -7.22796 4.40455 18.21424 1.000 21.66186 76 ASN A N 1
ATOM 616 C CA . ASN A 1 77 ? -8.19259 5.45265 17.90487 1.000 16.80156 76 ASN A CA 1
ATOM 617 C C . ASN A 1 77 ? -8.93581 5.17544 16.60387 1.000 16.66260 76 ASN A C 1
ATOM 618 O O . ASN A 1 77 ? -10.15018 5.38525 16.51887 1.000 17.18711 76 ASN A O 1
ATOM 623 N N . THR A 1 78 ? -8.21948 4.72057 15.57256 1.000 17.13229 77 THR A N 1
ATOM 624 C CA . THR A 1 78 ? -8.88339 4.37124 14.31909 1.000 16.11080 77 THR A CA 1
ATOM 625 C C . THR A 1 78 ? -9.85191 3.21033 14.50590 1.000 16.19972 77 THR A C 1
ATOM 626 O O . THR A 1 78 ? -10.96966 3.22898 13.96935 1.000 14.92203 77 THR A O 1
ATOM 630 N N . LEU A 1 79 ? -9.43871 2.18210 15.24832 1.000 15.89308 78 LEU A N 1
ATOM 631 C CA . LEU A 1 79 ? -10.32730 1.04644 15.47730 1.000 15.11084 78 LEU A CA 1
ATOM 632 C C . LEU A 1 79 ? -11.61980 1.49205 16.14879 1.000 16.70297 78 LEU A C 1
ATOM 633 O O . LEU A 1 79 ? -12.71273 1.04262 15.78023 1.000 17.42075 78 LEU A O 1
ATOM 638 N N . GLU A 1 80 ? -11.51398 2.38632 17.12954 1.000 17.53755 79 GLU A N 1
ATOM 639 C CA . GLU A 1 80 ? -12.70404 2.90425 17.79424 1.000 17.25058 79 GLU A CA 1
ATOM 640 C C . GLU A 1 80 ? -13.55799 3.74134 16.84020 1.000 19.01413 79 GLU A C 1
ATOM 641 O O . GLU A 1 80 ? -14.77765 3.55021 16.75087 1.000 20.18851 79 GLU A O 1
ATOM 647 N N . GLN A 1 81 ? -12.93207 4.67036 16.11009 1.000 17.21402 80 GLN A N 1
ATOM 648 C CA . GLN A 1 81 ? -13.68485 5.56520 15.23550 1.000 15.69947 80 GLN A CA 1
ATOM 649 C C . GLN A 1 81 ? -14.47622 4.78888 14.19493 1.000 18.94976 80 GLN A C 1
ATOM 650 O O . GLN A 1 81 ? -15.59425 5.17854 13.83326 1.000 20.15418 80 GLN A O 1
ATOM 656 N N . LEU A 1 82 ? -13.89909 3.70540 13.67784 1.000 14.88136 81 LEU A N 1
ATOM 657 C CA . LEU A 1 82 ? -14.53094 2.92100 12.63240 1.000 15.50867 81 LEU A CA 1
ATOM 658 C C . LEU A 1 82 ? -15.28492 1.71401 13.17105 1.000 15.65957 81 LEU A C 1
ATOM 659 O O . LEU A 1 82 ? -15.79434 0.91436 12.37419 1.000 17.82847 81 LEU A O 1
ATOM 664 N N . GLN A 1 83 ? -15.35168 1.56176 14.49611 1.000 16.72568 82 GLN A N 1
ATOM 665 C CA . GLN A 1 83 ? -16.08278 0.46260 15.14414 1.000 18.05745 82 GLN A CA 1
ATOM 666 C C . GLN A 1 83 ? -15.62512 -0.91169 14.65563 1.000 19.49337 82 GLN A C 1
ATOM 667 O O . GLN A 1 83 ? -16.43623 -1.80052 14.39361 1.000 19.99275 82 GLN A O 1
ATOM 673 N N . ILE A 1 84 ? -14.31260 -1.09388 14.55125 1.000 17.01019 83 ILE A N 1
ATOM 674 C CA . ILE A 1 84 ? -13.73040 -2.32247 14.01994 1.000 18.77112 83 ILE A CA 1
ATOM 675 C C . ILE A 1 84 ? -13.48544 -3.28764 15.17315 1.000 26.68978 83 ILE A C 1
ATOM 676 O O . ILE A 1 84 ? -12.78707 -2.95176 16.13689 1.000 24.18307 83 ILE A O 1
ATOM 681 N N . THR A 1 85 ? -14.05759 -4.49190 15.07328 1.000 20.42533 84 THR A N 1
ATOM 682 C CA . THR A 1 85 ? -13.85599 -5.53855 16.07412 1.000 19.92725 84 THR A CA 1
ATOM 683 C C . THR A 1 85 ? -12.83802 -6.58148 15.63744 1.000 31.01776 84 THR A C 1
ATOM 684 O O . THR A 1 85 ? -12.27593 -7.27859 16.48939 1.000 33.91303 84 THR A O 1
ATOM 688 N N . GLY A 1 86 ? -12.59803 -6.70416 14.33999 1.000 25.58531 85 GLY A N 1
ATOM 689 C CA . GLY A 1 86 ? -11.69968 -7.70777 13.80091 1.000 28.42953 85 GLY A CA 1
ATOM 690 C C . GLY A 1 86 ? -11.54400 -7.46114 12.31930 1.000 25.88376 85 GLY A C 1
ATOM 691 O O . GLY A 1 86 ? -12.22692 -6.61613 11.73336 1.000 20.44086 85 GLY A O 1
ATOM 692 N N . GLU A 1 87 ? -10.63080 -8.21120 11.70748 1.000 26.72854 86 GLU A N 1
ATOM 693 C CA . GLU A 1 87 ? -10.33747 -7.93994 10.30577 1.000 28.00318 86 GLU A CA 1
ATOM 694 C C . GLU A 1 87 ? -11.51234 -8.26304 9.38512 1.000 24.48775 86 GLU A C 1
ATOM 695 O O . GLU A 1 87 ? -11.57568 -7.71836 8.28004 1.000 23.43580 86 GLU A O 1
ATOM 701 N N . GLN A 1 88 ? -12.46521 -9.09382 9.82568 1.000 24.74552 87 GLN A N 1
ATOM 702 C CA . GLN A 1 88 ? -13.62222 -9.39539 8.98714 1.000 21.19501 87 GLN A CA 1
ATOM 703 C C . GLN A 1 88 ? -14.49816 -8.17214 8.74537 1.000 18.59080 87 GLN A C 1
ATOM 704 O O . GLN A 1 88 ? -15.32803 -8.18655 7.82903 1.000 23.66435 87 GLN A O 1
ATOM 710 N N . ASP A 1 89 ? -14.32907 -7.11509 9.53349 1.000 18.02823 88 ASP A N 1
ATOM 711 C CA . ASP A 1 89 ? -15.13988 -5.91445 9.38934 1.000 16.60732 88 ASP A CA 1
ATOM 712 C C . ASP A 1 89 ? -14.61856 -4.97335 8.31390 1.000 19.88187 88 ASP A C 1
ATOM 713 O O . ASP A 1 89 ? -15.35849 -4.06948 7.91095 1.000 17.96371 88 ASP A O 1
ATOM 718 N N . VAL A 1 90 ? -13.39166 -5.17917 7.82032 1.000 17.05000 89 VAL A N 1
ATOM 719 C CA . VAL A 1 90 ? -12.60122 -4.13292 7.17577 1.000 17.97808 89 VAL A CA 1
ATOM 720 C C . VAL A 1 90 ? -12.37924 -4.45404 5.70771 1.000 17.95675 89 VAL A C 1
ATOM 721 O O . VAL A 1 90 ? -12.05181 -5.59047 5.35085 1.000 19.21580 89 VAL A O 1
ATOM 725 N N . ALA A 1 91 ? -12.53332 -3.43920 4.86267 1.000 15.19353 90 ALA A N 1
ATOM 726 C CA . ALA A 1 91 ? -11.97502 -3.44727 3.51902 1.000 15.30711 90 ALA A CA 1
ATOM 727 C C . ALA A 1 91 ? -10.87071 -2.40375 3.44547 1.000 16.56230 90 ALA A C 1
ATOM 728 O O . ALA A 1 91 ? -11.03648 -1.28099 3.93393 1.000 15.69481 90 ALA A O 1
ATOM 730 N N . LEU A 1 92 ? -9.73832 -2.78244 2.85719 1.000 16.07605 91 LEU A N 1
ATOM 731 C CA . LEU A 1 92 ? -8.57987 -1.91562 2.73429 1.000 15.11417 91 LEU A CA 1
ATOM 732 C C . LEU A 1 92 ? -8.33080 -1.58155 1.26941 1.000 15.74021 91 LEU A C 1
ATOM 733 O O . LEU A 1 92 ? -8.46540 -2.44076 0.38902 1.000 16.77370 91 LEU A O 1
ATOM 738 N N . TYR A 1 93 ? -7.92481 -0.34197 1.01920 1.000 14.02044 92 TYR A N 1
ATOM 739 C CA . TYR A 1 93 ? -7.58804 0.11953 -0.32087 1.000 13.86118 92 TYR A CA 1
ATOM 740 C C . TYR A 1 93 ? -6.39219 1.03870 -0.20187 1.000 15.69041 92 TYR A C 1
ATOM 741 O O . TYR A 1 93 ? -6.17639 1.65878 0.84267 1.000 16.06035 92 TYR A O 1
ATOM 750 N N . VAL A 1 94 ? -5.62048 1.13614 -1.28382 1.000 14.54950 93 VAL A N 1
ATOM 751 C CA . VAL A 1 94 ? -4.60790 2.18256 -1.39594 1.000 16.07674 93 VAL A CA 1
ATOM 752 C C . VAL A 1 94 ? -4.85621 2.99158 -2.66143 1.000 18.87980 93 VAL A C 1
ATOM 753 O O . VAL A 1 94 ? -5.37664 2.48243 -3.65973 1.000 16.00944 93 VAL A O 1
ATOM 757 N N . ILE A 1 95 ? -4.46974 4.25168 -2.61906 1.000 14.44250 94 ILE A N 1
ATOM 758 C CA . ILE A 1 95 ? -4.71110 5.17034 -3.72738 1.000 14.33938 94 ILE A CA 1
ATOM 759 C C . ILE A 1 95 ? -3.53672 5.16897 -4.68639 1.000 14.49057 94 ILE A C 1
ATOM 760 O O . ILE A 1 95 ? -2.37737 5.25568 -4.27650 1.000 15.91033 94 ILE A O 1
ATOM 765 N N . LEU A 1 96 ? -3.84327 5.11299 -5.97705 1.000 16.11354 95 LEU A N 1
ATOM 766 C CA . LEU A 1 96 ? -2.82820 5.12068 -7.01387 1.000 15.65494 95 LEU A CA 1
ATOM 767 C C . LEU A 1 96 ? -2.52760 6.52882 -7.50027 1.000 18.01122 95 LEU A C 1
ATOM 768 O O . LEU A 1 96 ? -3.40647 7.39293 -7.56912 1.000 22.13078 95 LEU A O 1
ATOM 773 N N . THR A 1 97 ? -1.27077 6.74317 -7.86481 1.000 17.11704 96 THR A N 1
ATOM 774 C CA . THR A 1 97 ? -0.86795 7.88333 -8.67787 1.000 19.90906 96 THR A CA 1
ATOM 775 C C . THR A 1 97 ? -0.63551 7.29220 -10.06018 1.000 22.96843 96 THR A C 1
ATOM 776 O O . THR A 1 97 ? 0.39288 6.66095 -10.31389 1.000 21.21198 96 THR A O 1
ATOM 780 N N . VAL A 1 98 ? -1.61847 7.47866 -10.94125 1.000 23.01596 97 VAL A N 1
ATOM 781 C CA . VAL A 1 98 ? -1.64610 6.81558 -12.23909 1.000 22.37882 97 VAL A CA 1
ATOM 782 C C . VAL A 1 98 ? -0.67267 7.49686 -13.18696 1.000 24.18145 97 VAL A C 1
ATOM 783 O O . VAL A 1 98 ? -0.73336 8.71456 -13.39398 1.000 29.59232 97 VAL A O 1
ATOM 787 N N . ALA A 1 99 ? 0.20851 6.70951 -13.78548 1.000 22.02519 98 ALA A N 1
ATOM 788 C CA . ALA A 1 99 ? 1.20122 7.22128 -14.71575 1.000 30.02926 98 ALA A CA 1
ATOM 789 C C . ALA A 1 99 ? 0.83377 6.87431 -16.15433 1.000 32.04836 98 ALA A C 1
ATOM 790 O O . ALA A 1 99 ? -0.01032 6.01185 -16.41836 1.000 24.94359 98 ALA A O 1
ATOM 792 N N . ASP A 1 100 ? 1.47561 7.58297 -17.07954 1.000 28.87174 99 ASP A N 1
ATOM 793 C CA . ASP A 1 100 ? 1.48614 7.24211 -18.50312 1.000 33.13287 99 ASP A CA 1
ATOM 794 C C . ASP A 1 100 ? 2.93105 6.98739 -18.90777 1.000 31.69707 99 ASP A C 1
ATOM 795 O O . ASP A 1 100 ? 3.75521 7.92054 -18.86135 1.000 41.56743 99 ASP A O 1
ATOM 800 N N . PRO A 1 101 ? 3.30674 5.75883 -19.28535 1.000 34.98494 100 PRO A N 1
ATOM 801 C CA . PRO A 1 101 ? 2.45449 4.57420 -19.43330 1.000 27.09991 100 PRO A CA 1
ATOM 802 C C . PRO A 1 101 ? 2.00766 4.02740 -18.08877 1.000 30.01077 100 PRO A C 1
ATOM 803 O O . PRO A 1 101 ? 2.60833 4.33669 -17.06215 1.000 27.16908 100 PRO A O 1
ATOM 807 N N . PHE A 1 102 ? 0.95675 3.20477 -18.08088 1.000 24.70328 101 PHE A N 1
ATOM 808 C CA . PHE A 1 102 ? 0.38354 2.75446 -16.81813 1.000 22.13099 101 PHE A CA 1
ATOM 809 C C . PHE A 1 102 ? 1.38795 1.97711 -15.97659 1.000 21.63244 101 PHE A C 1
ATOM 810 O O . PHE A 1 102 ? 1.26886 1.94953 -14.74586 1.000 21.53785 101 PHE A O 1
ATOM 818 N N . ASP A 1 103 ? 2.38136 1.34676 -16.60973 1.000 23.21831 102 ASP A N 1
ATOM 819 C CA . ASP A 1 103 ? 3.31317 0.48884 -15.89278 1.000 25.93658 102 ASP A CA 1
ATOM 820 C C . ASP A 1 103 ? 4.22778 1.26507 -14.95699 1.000 24.63990 102 ASP A C 1
ATOM 821 O O . ASP A 1 103 ? 4.98560 0.64150 -14.20989 1.000 22.22535 102 ASP A O 1
ATOM 826 N N . ASP A 1 104 ? 4.19574 2.59535 -14.97990 1.000 22.45202 103 ASP A N 1
ATOM 827 C CA . ASP A 1 104 ? 4.94710 3.41711 -14.04149 1.000 26.29722 103 ASP A CA 1
ATOM 828 C C . ASP A 1 104 ? 4.09275 3.87067 -12.86410 1.000 18.37968 103 ASP A C 1
ATOM 829 O O . ASP A 1 104 ? 4.53945 4.69317 -12.05878 1.000 23.24728 103 ASP A O 1
ATOM 834 N N . THR A 1 105 ? 2.86795 3.35906 -12.75840 1.000 19.22027 104 THR A N 1
ATOM 835 C CA . THR A 1 105 ? 1.95845 3.78068 -11.70065 1.000 15.62395 104 THR A CA 1
ATOM 836 C C . THR A 1 105 ? 2.48278 3.33099 -10.33881 1.000 19.07604 104 THR A C 1
ATOM 837 O O . THR A 1 105 ? 3.08104 2.25660 -10.20193 1.000 17.38312 104 THR A O 1
ATOM 841 N N . THR A 1 106 ? 2.26355 4.16968 -9.32897 1.000 18.15737 105 THR A N 1
ATOM 842 C CA . THR A 1 106 ? 2.65269 3.86954 -7.95977 1.000 18.84763 105 THR A CA 1
ATOM 843 C C . THR A 1 106 ? 1.43838 3.90496 -7.04489 1.000 16.15344 105 THR A C 1
ATOM 844 O O . THR A 1 106 ? 0.38611 4.44100 -7.39407 1.000 15.49204 105 THR A O 1
ATOM 848 N N . ALA A 1 107 ? 1.61277 3.33240 -5.85789 1.000 14.38919 106 ALA A N 1
ATOM 849 C CA . ALA A 1 107 ? 0.61472 3.37112 -4.79886 1.000 16.70506 106 ALA A CA 1
ATOM 850 C C . ALA A 1 107 ? 1.20675 3.99255 -3.53839 1.000 13.71795 106 ALA A C 1
ATOM 851 O O . ALA A 1 107 ? 2.39408 3.82981 -3.24569 1.000 16.29043 106 ALA A O 1
ATOM 853 N N . ASN A 1 108 ? 0.36476 4.70510 -2.78347 1.000 15.33360 107 ASN A N 1
ATOM 854 C CA . ASN A 1 108 ? 0.75473 5.24754 -1.48019 1.000 15.87019 107 ASN A CA 1
ATOM 855 C C . ASN A 1 108 ? 0.39700 4.21919 -0.41326 1.000 16.22133 107 ASN A C 1
ATOM 856 O O . ASN A 1 108 ? -0.74439 4.15547 0.04991 1.000 16.05065 107 ASN A O 1
ATOM 861 N N . LEU A 1 109 ? 1.38470 3.40602 -0.02125 1.000 14.47514 108 LEU A N 1
ATOM 862 C CA . LEU A 1 109 ? 1.17964 2.40313 1.01598 1.000 16.19727 108 LEU A CA 1
ATOM 863 C C . LEU A 1 109 ? 1.21185 2.98887 2.42497 1.000 15.50349 108 LEU A C 1
ATOM 864 O O . LEU A 1 109 ? 0.78417 2.31377 3.37370 1.000 15.53975 108 LEU A O 1
ATOM 869 N N . GLN A 1 110 ? 1.67473 4.23271 2.58571 1.000 15.29113 109 GLN A N 1
ATOM 870 C CA . GLN A 1 110 ? 1.68279 4.86060 3.90146 1.000 16.85120 109 GLN A CA 1
ATOM 871 C C . GLN A 1 110 ? 0.29679 5.28853 4.36209 1.000 21.62419 109 GLN A C 1
ATOM 872 O O . GLN A 1 110 ? 0.07937 5.41994 5.57063 1.000 18.52514 109 GLN A O 1
ATOM 878 N N . ALA A 1 111 ? -0.64517 5.50934 3.44446 1.000 14.04520 110 ALA A N 1
ATOM 879 C CA . ALA A 1 111 ? -1.91817 6.15403 3.77544 1.000 13.59994 110 ALA A CA 1
ATOM 880 C C . ALA A 1 111 ? -3.09590 5.39181 3.18585 1.000 14.54354 110 ALA A C 1
ATOM 881 O O . ALA A 1 111 ? -3.81217 5.90374 2.31904 1.000 12.83051 110 ALA A O 1
ATOM 883 N N . PRO A 1 112 ? -3.36560 4.18755 3.68387 1.000 13.18503 111 PRO A N 1
ATOM 884 C CA . PRO A 1 112 ? -4.49221 3.40895 3.15967 1.000 13.62897 111 PRO A CA 1
ATOM 885 C C . PRO A 1 112 ? -5.85224 3.99301 3.52059 1.000 12.59809 111 PRO A C 1
ATOM 886 O O . PRO A 1 112 ? -6.02470 4.68907 4.53295 1.000 14.44042 111 PRO A O 1
ATOM 890 N N . ILE A 1 113 ? -6.82287 3.69032 2.66003 1.000 13.09887 112 ILE A N 1
ATOM 891 C CA . ILE A 1 113 ? -8.24376 3.90795 2.93490 1.000 12.44623 112 ILE A CA 1
ATOM 892 C C . ILE A 1 113 ? -8.77459 2.67556 3.66061 1.000 12.53011 112 ILE A C 1
ATOM 893 O O . ILE A 1 113 ? -8.65337 1.55079 3.15952 1.000 15.02745 112 ILE A O 1
ATOM 898 N N . VAL A 1 114 ? -9.39850 2.88521 4.81535 1.000 11.94685 113 VAL A N 1
ATOM 899 C CA . VAL A 1 114 ? -9.87203 1.80877 5.67785 1.000 12.43751 113 VAL A CA 1
ATOM 900 C C . VAL A 1 114 ? -11.36730 1.99534 5.85192 1.000 13.26107 113 VAL A C 1
ATOM 901 O O . VAL A 1 114 ? -11.80820 3.05960 6.29652 1.000 13.59335 113 VAL A O 1
ATOM 905 N N . ILE A 1 115 ? -12.15006 0.96454 5.52481 1.000 13.43175 114 ILE A N 1
ATOM 906 C CA . ILE A 1 115 ? -13.60335 1.05863 5.57070 1.000 14.35201 114 ILE A CA 1
ATOM 907 C C . ILE A 1 115 ? -14.16722 -0.08073 6.40686 1.000 13.54588 114 ILE A C 1
ATOM 908 O O . ILE A 1 115 ? -13.84024 -1.24955 6.17101 1.000 17.34952 114 ILE A O 1
ATOM 913 N N . ASN A 1 116 ? -15.01480 0.25745 7.38009 1.000 12.39272 115 ASN A N 1
ATOM 914 C CA . ASN A 1 116 ? -15.89278 -0.72928 7.99450 1.000 13.85479 115 ASN A CA 1
ATOM 915 C C . ASN A 1 116 ? -17.08351 -0.87259 7.06120 1.000 15.25898 115 ASN A C 1
ATOM 916 O O . ASN A 1 116 ? -17.93566 0.01998 6.98522 1.000 17.61226 115 ASN A O 1
ATOM 921 N N . VAL A 1 117 ? -17.12662 -1.98829 6.33238 1.000 15.40784 116 VAL A N 1
ATOM 922 C CA . VAL A 1 117 ? -18.07511 -2.12115 5.22817 1.000 16.01376 116 VAL A CA 1
ATOM 923 C C . VAL A 1 117 ? -19.51233 -2.07230 5.73149 1.000 16.73464 116 VAL A C 1
ATOM 924 O O . VAL A 1 117 ? -20.33667 -1.31112 5.21648 1.000 17.93396 116 VAL A O 1
ATOM 928 N N . HIS A 1 118 ? -19.84687 -2.89975 6.72832 1.000 18.11482 117 HIS A N 1
ATOM 929 C CA . HIS A 1 118 ? -21.25239 -3.00411 7.11988 1.000 19.24399 117 HIS A CA 1
ATOM 930 C C . HIS A 1 118 ? -21.74240 -1.79272 7.90113 1.000 16.28114 117 HIS A C 1
ATOM 931 O O . HIS A 1 118 ? -22.95169 -1.53475 7.91717 1.000 18.78530 117 HIS A O 1
ATOM 938 N N . LYS A 1 119 ? -20.83541 -1.02554 8.50684 1.000 16.37951 118 LYS A N 1
ATOM 939 C CA . LYS A 1 119 ? -21.19394 0.20571 9.19449 1.000 17.49608 118 LYS A CA 1
ATOM 940 C C . LYS A 1 119 ? -21.10124 1.42551 8.28569 1.000 15.44188 118 LYS A C 1
ATOM 941 O O . LYS A 1 119 ? -21.50785 2.51983 8.69692 1.000 16.60162 118 LYS A O 1
ATOM 947 N N . ARG A 1 120 ? -20.56002 1.26185 7.07718 1.000 15.14721 119 ARG A N 1
ATOM 948 C CA . ARG A 1 120 ? -20.45201 2.35552 6.10767 1.000 16.42265 119 ARG A CA 1
ATOM 949 C C . ARG A 1 120 ? -19.63888 3.53179 6.64932 1.000 18.23415 119 ARG A C 1
ATOM 950 O O . ARG A 1 120 ? -20.02102 4.69630 6.49067 1.000 15.86462 119 ARG A O 1
ATOM 958 N N . LEU A 1 121 ? -18.51753 3.23304 7.30646 1.000 14.82165 120 LEU A N 1
ATOM 959 C CA . LEU A 1 121 ? -17.64377 4.25249 7.87179 1.000 12.77923 120 LEU A CA 1
ATOM 960 C C . LEU A 1 121 ? -16.23973 4.12470 7.29393 1.000 13.42397 120 LEU A C 1
ATOM 961 O O . LEU A 1 121 ? -15.69827 3.01975 7.20225 1.000 14.80586 120 LEU A O 1
ATOM 966 N N . GLY A 1 122 ? -15.62429 5.26174 6.95774 1.000 12.97005 121 GLY A N 1
ATOM 967 C CA . GLY A 1 122 ? -14.31693 5.25217 6.32614 1.000 12.29132 121 GLY A CA 1
ATOM 968 C C . GLY A 1 122 ? -13.36693 6.26240 6.94123 1.000 12.81078 121 GLY A C 1
ATOM 969 O O . GLY A 1 122 ? -13.78087 7.25401 7.54063 1.000 13.36943 121 GLY A O 1
ATOM 970 N N . LYS A 1 123 ? -12.07379 5.99028 6.77070 1.000 13.02295 122 LYS A N 1
ATOM 971 C CA . LYS A 1 123 ? -11.02327 6.90571 7.18834 1.000 12.36636 122 LYS A CA 1
ATOM 972 C C . LYS A 1 123 ? -9.81953 6.68419 6.28906 1.000 14.59009 122 LYS A C 1
ATOM 973 O O . LYS A 1 123 ? -9.53653 5.54733 5.90140 1.000 14.72228 122 LYS A O 1
ATOM 979 N N . GLN A 1 124 ? -9.11077 7.76049 5.94916 1.000 11.35148 123 GLN A N 1
ATOM 980 C CA . GLN A 1 124 ? -7.76830 7.61635 5.39535 1.000 16.14301 123 GLN A CA 1
ATOM 981 C C . GLN A 1 124 ? -6.77470 7.72804 6.54068 1.000 16.34568 123 GLN A C 1
ATOM 982 O O . GLN A 1 124 ? -6.67203 8.78510 7.17701 1.000 15.92235 123 GLN A O 1
ATOM 988 N N . VAL A 1 125 ? -6.04978 6.64230 6.80446 1.000 16.04148 124 VAL A N 1
ATOM 989 C CA . VAL A 1 125 ? -5.15909 6.53496 7.95299 1.000 18.18826 124 VAL A CA 1
ATOM 990 C C . VAL A 1 125 ? -3.74541 6.79020 7.46254 1.000 17.18809 124 VAL A C 1
ATOM 991 O O . VAL A 1 125 ? -3.31240 6.18264 6.47631 1.000 22.46812 124 VAL A O 1
ATOM 995 N N . ILE A 1 126 ? -3.01869 7.67367 8.13920 1.000 19.80602 125 ILE A N 1
ATOM 996 C CA . ILE A 1 126 ? -1.62453 7.94724 7.81780 1.000 19.76547 125 ILE A CA 1
ATOM 997 C C . ILE A 1 126 ? -0.78245 7.17589 8.82490 1.000 23.49431 125 ILE A C 1
ATOM 998 O O . ILE A 1 126 ? -0.77566 7.49859 10.01878 1.000 33.29748 125 ILE A O 1
ATOM 1003 N N . LEU A 1 127 ? -0.07219 6.15651 8.34522 1.000 22.98025 126 LEU A N 1
ATOM 1004 C CA . LEU A 1 127 ? 0.71969 5.28677 9.20834 1.000 33.89770 126 LEU A CA 1
ATOM 1005 C C . LEU A 1 127 ? 2.04718 5.96676 9.52432 1.000 43.21041 126 LEU A C 1
ATOM 1006 O O . LEU A 1 127 ? 2.79129 6.33475 8.61156 1.000 33.59531 126 LEU A O 1
ATOM 1011 N N . THR A 1 128 ? 2.34872 6.12364 10.81400 1.000 65.08621 127 THR A N 1
ATOM 1012 C CA . THR A 1 128 ? 3.51270 6.88124 11.25738 1.000 71.81766 127 THR A CA 1
ATOM 1013 C C . THR A 1 128 ? 4.66262 6.00753 11.74195 1.000 74.75407 127 THR A C 1
ATOM 1014 O O . THR A 1 128 ? 5.76608 6.52466 11.94912 1.000 76.67719 127 THR A O 1
ATOM 1018 N N . ASN A 1 129 ? 4.43962 4.70733 11.92555 1.000 74.15374 128 ASN A N 1
ATOM 1019 C CA . ASN A 1 129 ? 5.39220 3.83485 12.60012 1.000 81.38840 128 ASN A CA 1
ATOM 1020 C C . ASN A 1 129 ? 6.06664 2.84981 11.65290 1.000 73.17480 128 ASN A C 1
ATOM 1021 O O . ASN A 1 129 ? 6.65326 1.86409 12.11127 1.000 80.88446 128 ASN A O 1
ATOM 1026 N N . THR A 1 130 ? 6.01009 3.09070 10.34660 1.000 60.26863 129 THR A N 1
ATOM 1027 C CA . THR A 1 130 ? 6.20729 2.01156 9.39199 1.000 63.08956 129 THR A CA 1
ATOM 1028 C C . THR A 1 130 ? 7.24198 2.34566 8.32207 1.000 42.84102 129 THR A C 1
ATOM 1029 O O . THR A 1 130 ? 7.68675 3.48473 8.16613 1.000 42.29445 129 THR A O 1
ATOM 1033 N N . ASN A 1 131 ? 7.61622 1.29386 7.59071 1.000 53.15232 130 ASN A N 1
ATOM 1034 C CA . ASN A 1 131 ? 8.56364 1.31404 6.48621 1.000 50.82082 130 ASN A CA 1
ATOM 1035 C C . ASN A 1 131 ? 7.93462 1.74963 5.16929 1.000 53.90764 130 ASN A C 1
ATOM 1036 O O . ASN A 1 131 ? 8.65797 1.92519 4.18318 1.000 52.71517 130 ASN A O 1
ATOM 1041 N N . TYR A 1 132 ? 6.61845 1.91263 5.12604 1.000 34.49964 131 TYR A N 1
ATOM 1042 C CA . TYR A 1 132 ? 5.91481 2.17309 3.88233 1.000 28.58071 131 TYR A CA 1
ATOM 1043 C C . TYR A 1 132 ? 6.03330 3.63810 3.48811 1.000 32.91383 131 TYR A C 1
ATOM 1044 O O . TYR A 1 132 ? 6.08801 4.53482 4.33711 1.000 34.64420 131 TYR A O 1
ATOM 1053 N N . LYS A 1 133 ? 6.07872 3.87092 2.18203 1.000 22.36311 132 LYS A N 1
ATOM 1054 C CA . LYS A 1 133 ? 6.30685 5.18875 1.60420 1.000 23.26135 132 LYS A CA 1
ATOM 1055 C C . LYS A 1 133 ? 5.11080 5.62118 0.75978 1.000 19.15480 132 LYS A C 1
ATOM 1056 O O . LYS A 1 133 ? 4.14661 4.88438 0.56803 1.000 20.64309 132 LYS A O 1
ATOM 1062 N N . THR A 1 134 ? 5.18688 6.85052 0.25537 1.000 26.44162 133 THR A N 1
ATOM 1063 C CA . THR A 1 134 ? 4.10684 7.42479 -0.53235 1.000 21.29224 133 THR A CA 1
ATOM 1064 C C . THR A 1 134 ? 4.10016 6.95121 -1.97835 1.000 19.01301 133 THR A C 1
ATOM 1065 O O . THR A 1 134 ? 3.11087 7.17598 -2.68315 1.000 21.43804 133 THR A O 1
ATOM 1069 N N . LYS A 1 135 ? 5.16698 6.31057 -2.44339 1.000 20.58002 134 LYS A N 1
ATOM 1070 C CA . LYS A 1 135 ? 5.24000 5.84272 -3.82162 1.000 19.41480 134 LYS A CA 1
ATOM 1071 C C . LYS A 1 135 ? 5.90659 4.47679 -3.82112 1.000 20.49883 134 LYS A C 1
ATOM 1072 O O . LYS A 1 135 ? 7.09521 4.36049 -3.50161 1.000 25.99168 134 LYS A O 1
ATOM 1078 N N . HIS A 1 136 ? 5.13040 3.44561 -4.13798 1.000 16.53786 135 HIS A N 1
ATOM 1079 C CA . HIS A 1 136 ? 5.64603 2.10716 -4.40035 1.000 16.14780 135 HIS A CA 1
ATOM 1080 C C . HIS A 1 136 ? 5.15319 1.70844 -5.78569 1.000 14.41924 135 HIS A C 1
ATOM 1081 O O . HIS A 1 136 ? 3.94132 1.69324 -6.02673 1.000 14.98127 135 HIS A O 1
ATOM 1088 N N . ARG A 1 137 ? 6.08292 1.37735 -6.68838 1.000 15.80270 136 ARG A N 1
ATOM 1089 C CA . ARG A 1 137 ? 5.69910 0.88548 -8.00852 1.000 18.38262 136 ARG A CA 1
ATOM 1090 C C . ARG A 1 137 ? 4.84569 -0.37478 -7.91552 1.000 14.86050 136 ARG A C 1
ATOM 1091 O O . ARG A 1 137 ? 5.15816 -1.31114 -7.17430 1.000 14.75697 136 ARG A O 1
ATOM 1099 N N . LEU A 1 138 ? 3.78688 -0.41125 -8.72777 1.000 15.82326 137 LEU A N 1
ATOM 1100 C CA . LEU A 1 138 ? 2.97381 -1.61725 -8.85343 1.000 15.22091 137 LEU A CA 1
ATOM 1101 C C . LEU A 1 138 ? 3.68233 -2.69618 -9.65702 1.000 15.09422 137 LEU A C 1
ATOM 1102 O O . LEU A 1 138 ? 3.34436 -3.87566 -9.52986 1.000 19.59603 137 LEU A O 1
ATOM 1107 N N . PHE A 1 139 ? 4.61649 -2.31547 -10.52456 1.000 14.50794 138 PHE A N 1
ATOM 1108 C CA . PHE A 1 139 ? 5.24547 -3.24697 -11.44342 1.000 18.66409 138 PHE A CA 1
ATOM 1109 C C . PHE A 1 139 ? 6.75819 -3.17412 -11.31415 1.000 19.68696 138 PHE A C 1
ATOM 1110 O O . PHE A 1 139 ? 7.31239 -2.12348 -10.97105 1.000 16.97778 138 PHE A O 1
ATOM 1118 N N . PRO A 1 140 ? 7.45548 -4.27539 -11.58101 1.000 19.08978 139 PRO A N 1
ATOM 1119 C CA . PRO A 1 140 ? 8.91896 -4.22465 -11.55479 1.000 18.00831 139 PRO A CA 1
ATOM 1120 C C . PRO A 1 140 ? 9.44941 -3.26205 -12.60929 1.000 18.18534 139 PRO A C 1
ATOM 1121 O O . PRO A 1 140 ? 8.76945 -2.90008 -13.56802 1.000 17.73520 139 PRO A O 1
ATOM 1125 N N . GLU A 1 141 ? 10.67525 -2.81366 -12.39701 1.000 20.49243 140 GLU A N 1
ATOM 1126 C CA . GLU A 1 141 ? 11.30585 -1.92594 -13.36007 1.000 18.54509 140 GLU A CA 1
ATOM 1127 C C . GLU A 1 141 ? 11.56088 -2.67189 -14.66821 1.000 24.29325 140 GLU A C 1
ATOM 1128 O O . GLU A 1 141 ? 11.96499 -3.83702 -14.66312 1.000 27.14827 140 GLU A O 1
ATOM 1134 N N . LYS A 1 142 ? 11.29224 -2.01631 -15.80067 1.000 17.99496 141 LYS A N 1
ATOM 1135 C CA . LYS A 1 142 ? 11.65303 -2.62232 -17.07519 1.000 17.46780 141 LYS A CA 1
ATOM 1136 C C . LYS A 1 142 ? 12.88163 -2.01181 -17.72030 1.000 16.70079 141 LYS A C 1
ATOM 1137 O O . LYS A 1 142 ? 13.57514 -2.70790 -18.45797 1.000 18.46936 141 LYS A O 1
ATOM 1143 N N . VAL A 1 143 ? 13.14977 -0.72923 -17.47861 1.000 19.05847 142 VAL A N 1
ATOM 1144 C CA . VAL A 1 143 ? 14.26472 -0.06828 -18.13945 1.000 20.24803 142 VAL A CA 1
ATOM 1145 C C . VAL A 1 143 ? 15.57308 -0.60644 -17.58185 1.000 21.37959 142 VAL A C 1
ATOM 1146 O O . VAL A 1 143 ? 15.72819 -0.79859 -16.36474 1.000 22.53512 142 VAL A O 1
ATOM 1150 N N . ALA A 1 144 ? 16.51951 -0.86415 -18.47470 1.000 21.11756 143 ALA A N 1
ATOM 1151 C CA . ALA A 1 144 ? 17.80674 -1.40451 -18.07251 1.000 23.15337 143 ALA A CA 1
ATOM 1152 C C . ALA A 1 144 ? 18.58770 -0.36936 -17.27207 1.000 21.32085 143 ALA A C 1
ATOM 1153 O O . ALA A 1 144 ? 18.50585 0.83718 -17.52326 1.000 26.09277 143 ALA A O 1
ATOM 1155 N N . LYS A 1 145 ? 19.33502 -0.85063 -16.28753 1.000 25.23105 144 LYS A N 1
ATOM 1156 C CA . LYS A 1 145 ? 20.15406 0.00772 -15.45128 1.000 28.46515 144 LYS A CA 1
ATOM 1157 C C . LYS A 1 145 ? 21.36692 -0.80020 -15.02511 1.000 27.28024 144 LYS A C 1
ATOM 1158 O O . LYS A 1 145 ? 21.29501 -2.02416 -14.89611 1.000 36.98316 144 LYS A O 1
ATOM 1164 N N . HIS A 1 146 ? 22.48788 -0.11560 -14.84963 1.000 24.40839 145 HIS A N 1
ATOM 1165 C CA . HIS A 1 146 ? 23.69316 -0.77424 -14.36274 1.000 37.78093 145 HIS A CA 1
ATOM 1166 C C . HIS A 1 146 ? 23.48872 -1.23047 -12.92190 1.000 34.70266 145 HIS A C 1
ATOM 1167 O O . HIS A 1 146 ? 22.98791 -0.47650 -12.08897 1.000 35.11821 145 HIS A O 1
ATOM 1174 N N . GLY B 1 2 ? -14.46005 14.51465 23.59633 1.000 41.67648 1 GLY B N 1
ATOM 1175 C CA . GLY B 1 2 ? -13.24099 14.27560 24.34278 1.000 23.22882 1 GLY B CA 1
ATOM 1176 C C . GLY B 1 2 ? -12.08039 13.94322 23.42653 1.000 26.01499 1 GLY B C 1
ATOM 1177 O O . GLY B 1 2 ? -11.54972 12.83608 23.45534 1.000 31.76448 1 GLY B O 1
ATOM 1178 N N . LYS B 1 3 ? -11.69006 14.90954 22.60333 1.000 17.59545 2 LYS B N 1
ATOM 1179 C CA . LYS B 1 3 ? -10.57974 14.75938 21.67778 1.000 16.85128 2 LYS B CA 1
ATOM 1180 C C . LYS B 1 3 ? -9.42121 15.64619 22.10582 1.000 21.57342 2 LYS B C 1
ATOM 1181 O O . LYS B 1 3 ? -9.62347 16.77833 22.56001 1.000 21.02156 2 LYS B O 1
ATOM 1187 N N . ILE B 1 4 ? -8.20604 15.11494 21.98813 1.000 16.49823 3 ILE B N 1
ATOM 1188 C CA . ILE B 1 4 ? -6.98722 15.85107 22.30617 1.000 15.06590 3 ILE B CA 1
ATOM 1189 C C . ILE B 1 4 ? -5.97776 15.68132 21.18005 1.000 21.09051 3 ILE B C 1
ATOM 1190 O O . ILE B 1 4 ? -5.94839 14.65867 20.48702 1.000 19.33758 3 ILE B O 1
ATOM 1195 N N . ALA B 1 5 ? -5.15276 16.70537 20.99164 1.000 18.20283 4 ALA B N 1
ATOM 1196 C CA . ALA B 1 5 ? -3.94176 16.55409 20.20407 1.000 16.33264 4 ALA B CA 1
ATOM 1197 C C . ALA B 1 5 ? -2.85224 15.94041 21.07373 1.000 17.30411 4 ALA B C 1
ATOM 1198 O O . ALA B 1 5 ? -2.86783 16.06351 22.30637 1.000 18.55720 4 ALA B O 1
ATOM 1200 N N . THR B 1 6 ? -1.91684 15.24428 20.42419 1.000 17.04583 5 THR B N 1
ATOM 1201 C CA . THR B 1 6 ? -0.85092 14.52939 21.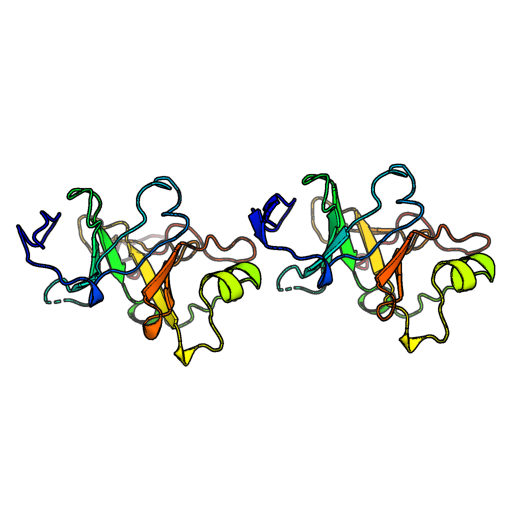11746 1.000 17.22788 5 THR B CA 1
ATOM 1202 C C . THR B 1 6 ? 0.46591 14.80762 20.41299 1.000 19.15404 5 THR B C 1
ATOM 1203 O O . THR B 1 6 ? 0.50953 15.40389 19.33098 1.000 19.99893 5 THR B O 1
ATOM 1207 N N . LYS B 1 7 ? 1.55115 14.33691 21.03601 1.000 18.53447 6 LYS B N 1
ATOM 1208 C CA . LYS B 1 7 ? 2.88365 14.50516 20.46707 1.000 20.48559 6 LYS B CA 1
ATOM 1209 C C . LYS B 1 7 ? 3.16878 13.52024 19.34007 1.000 23.77144 6 LYS B C 1
ATOM 1210 O O . LYS B 1 7 ? 3.77155 13.89470 18.32572 1.000 26.78322 6 LYS B O 1
ATOM 1216 N N . TYR B 1 8 ? 2.77432 12.25849 19.49542 1.000 22.78010 7 TYR B N 1
ATOM 1217 C CA . TYR B 1 8 ? 3.14761 11.24235 18.52281 1.000 22.44747 7 TYR B CA 1
ATOM 1218 C C . TYR B 1 8 ? 1.97062 10.48833 17.92084 1.000 28.15177 7 TYR B C 1
ATOM 1219 O O . TYR B 1 8 ? 2.18732 9.66403 17.02682 1.000 30.05664 7 TYR B O 1
ATOM 1228 N N . HIS B 1 9 ? 0.74424 10.72778 18.38183 1.000 20.90041 8 HIS B N 1
ATOM 1229 C CA . HIS B 1 9 ? -0.39595 9.89890 18.00744 1.000 19.40013 8 HIS B CA 1
ATOM 1230 C C . HIS B 1 9 ? -1.46415 10.63948 17.21092 1.000 20.75642 8 HIS B C 1
ATOM 1231 O O . HIS B 1 9 ? -2.51736 10.05843 16.93013 1.000 23.63934 8 HIS B O 1
ATOM 1238 N N . GLY B 1 10 ? -1.22549 11.89151 16.83032 1.000 19.19950 9 GLY B N 1
ATOM 1239 C CA . GLY B 1 10 ? -2.25678 12.67182 16.17752 1.000 21.09616 9 GLY B CA 1
ATOM 1240 C C . GLY B 1 10 ? -3.38300 13.02105 17.14380 1.000 20.45089 9 GLY B C 1
ATOM 1241 O O . GLY B 1 10 ? -3.26904 12.88075 18.35685 1.000 19.12100 9 GLY B O 1
ATOM 1242 N N . ASP B 1 11 ? -4.48986 13.48975 16.57884 1.000 25.35192 10 ASP B N 1
ATOM 1243 C CA . ASP B 1 11 ? -5.66748 13.78621 17.38631 1.000 21.99012 10 ASP B CA 1
ATOM 1244 C C . ASP B 1 11 ? -6.37107 12.47677 17.73412 1.000 30.18682 10 ASP B C 1
ATOM 1245 O O . ASP B 1 11 ? -6.63179 11.65134 16.85233 1.000 27.31511 10 ASP B O 1
ATOM 1250 N N . ILE B 1 12 ? -6.66762 12.27410 19.02133 1.000 20.83514 11 ILE B N 1
ATOM 1251 C CA . ILE B 1 12 ? -7.28261 11.03525 19.48101 1.000 19.16837 11 ILE B CA 1
ATOM 1252 C C . ILE B 1 12 ? -8.46039 11.36288 20.38897 1.000 20.63040 11 ILE B C 1
ATOM 1253 O O . ILE B 1 12 ? -8.55158 12.44760 20.96611 1.000 22.20663 11 ILE B O 1
ATOM 1258 N N . GLU B 1 13 ? -9.36184 10.39595 20.52532 1.000 20.79429 12 GLU B N 1
ATOM 1259 C CA . GLU B 1 13 ? -10.43144 10.48459 21.50293 1.000 19.04656 12 GLU B CA 1
ATOM 1260 C C . GLU B 1 13 ? -9.96447 9.83100 22.79258 1.000 23.49936 12 GLU B C 1
ATOM 1261 O O . GLU B 1 13 ? -9.37144 8.74629 22.77309 1.000 24.39280 12 GLU B O 1
ATOM 1267 N N . ILE B 1 14 ? -10.20327 10.50724 23.91087 1.000 21.18094 13 ILE B N 1
ATOM 1268 C CA . ILE B 1 14 ? -9.96605 9.91421 25.21562 1.000 18.24130 13 ILE B CA 1
ATOM 1269 C C . ILE B 1 14 ? -11.23529 10.07982 26.02779 1.000 20.70268 13 ILE B C 1
ATOM 1270 O O . ILE B 1 14 ? -12.11341 10.88125 25.69947 1.000 27.18097 13 ILE B O 1
ATOM 1275 N N . HIS B 1 15 ? -11.33184 9.29703 27.09102 1.000 22.14557 14 HIS B N 1
ATOM 1276 C CA . HIS B 1 15 ? -12.39192 9.46663 28.06633 1.000 26.67690 14 HIS B CA 1
ATOM 1277 C C . HIS B 1 15 ? -11.79872 9.41355 29.46122 1.000 24.01683 14 HIS B C 1
ATOM 1278 O O . HIS B 1 15 ? -10.63871 9.03198 29.65985 1.000 23.71149 14 HIS B O 1
ATOM 1285 N N . GLU B 1 16 ? -12.60753 9.84751 30.42871 1.000 22.51356 15 GLU B N 1
ATOM 1286 C CA . GLU B 1 16 ? -12.13123 9.92144 31.80423 1.000 20.41511 15 GLU B CA 1
ATOM 1287 C C . GLU B 1 16 ? -11.58778 8.58320 32.28586 1.000 21.24787 15 GLU B C 1
ATOM 1288 O O . GLU B 1 16 ? -10.61488 8.54620 33.04987 1.000 18.59803 15 GLU B O 1
ATOM 1294 N N . LYS B 1 17 ? -12.17384 7.47940 31.81629 1.000 24.62652 16 LYS B N 1
ATOM 1295 C CA . LYS B 1 17 ? -11.73851 6.14323 32.20918 1.000 21.79803 16 LYS B CA 1
ATOM 1296 C C . LYS B 1 17 ? -10.27280 5.86530 31.88393 1.000 22.66993 16 LYS B C 1
ATOM 1297 O O . LYS B 1 17 ? -9.69203 4.94519 32.46833 1.000 23.56671 16 LYS B O 1
ATOM 1303 N N . ASP B 1 18 ? -9.67284 6.61205 30.95615 1.000 19.92053 17 ASP B N 1
ATOM 1304 C CA . ASP B 1 18 ? -8.31658 6.35439 30.49707 1.000 20.06635 17 ASP B CA 1
ATOM 1305 C C . ASP B 1 18 ? -7.26317 7.07968 31.32561 1.000 21.08373 17 ASP B C 1
ATOM 1306 O O . ASP B 1 18 ? -6.07973 6.74419 31.22534 1.000 19.62586 17 ASP B O 1
ATOM 1311 N N . ILE B 1 19 ? -7.65601 8.05427 32.12042 1.000 15.38886 18 ILE B N 1
ATOM 1312 C CA . ILE B 1 19 ? -6.71577 9.03144 32.66527 1.000 17.65010 18 ILE B CA 1
ATOM 1313 C C . ILE B 1 19 ? -6.02542 8.48451 33.90639 1.000 16.06122 18 ILE B C 1
ATOM 1314 O O . ILE B 1 19 ? -6.65786 7.86414 34.76877 1.000 15.44262 18 ILE B O 1
ATOM 1319 N N . VAL B 1 20 ? -4.71603 8.70464 33.98635 1.000 13.29865 19 VAL B N 1
ATOM 1320 C CA . VAL B 1 20 ? -3.94725 8.50749 35.21236 1.000 15.00648 19 VAL B CA 1
ATOM 1321 C C . VAL B 1 20 ? -3.73365 9.87455 35.83753 1.000 15.33751 19 VAL B C 1
ATOM 1322 O O . VAL B 1 20 ? -3.17394 10.77947 35.20356 1.000 14.42143 19 VAL B O 1
ATOM 1326 N N . ARG B 1 21 ? -4.19274 10.03120 37.07303 1.000 13.73725 20 ARG B N 1
ATOM 1327 C CA . ARG B 1 21 ? -4.01742 11.26883 37.81725 1.000 11.54174 20 ARG B CA 1
ATOM 1328 C C . ARG B 1 21 ? -2.67193 11.27974 38.53730 1.000 12.54670 20 ARG B C 1
ATOM 1329 O O . ARG B 1 21 ? -2.33920 10.33683 39.26700 1.000 14.46612 20 ARG B O 1
ATOM 1337 N N . PHE B 1 22 ? -1.90343 12.35150 38.33262 1.000 11.84953 21 PHE B N 1
ATOM 1338 C CA . PHE B 1 22 ? -0.66579 12.60560 39.06360 1.000 11.34671 21 PHE B CA 1
ATOM 1339 C C . PHE B 1 22 ? -0.99521 13.76714 39.99416 1.000 12.86973 21 PHE B C 1
ATOM 1340 O O . PHE B 1 22 ? -0.98452 14.92333 39.57633 1.000 13.20271 21 PHE B O 1
ATOM 1348 N N . GLU B 1 23 ? -1.33940 13.45914 41.24625 1.000 13.71824 22 GLU B N 1
ATOM 1349 C CA . GLU B 1 23 ? -1.87047 14.50482 42.11640 1.000 13.00223 22 GLU B CA 1
ATOM 1350 C C . GLU B 1 23 ? -0.84418 15.59271 42.40011 1.000 12.71963 22 GLU B C 1
ATOM 1351 O O . GLU B 1 23 ? -1.22092 16.74706 42.64448 1.000 15.45236 22 GLU B O 1
ATOM 1357 N N . GLN B 1 24 ? 0.44827 15.26260 42.35737 1.000 13.95568 23 GLN B N 1
ATOM 1358 C CA . GLN B 1 24 ? 1.49643 16.25717 42.53623 1.000 12.86431 23 GLN B CA 1
ATOM 1359 C C . GLN B 1 24 ? 2.05268 16.77425 41.21931 1.000 13.40781 23 GLN B C 1
ATOM 1360 O O . GLN B 1 24 ? 3.08277 17.45716 41.21761 1.000 15.31336 23 GLN B O 1
ATOM 1366 N N . GLY B 1 25 ? 1.37832 16.50999 40.10925 1.000 12.38137 24 GLY B N 1
ATOM 1367 C CA . GLY B 1 25 ? 1.99438 16.73815 38.82072 1.000 14.47679 24 GLY B CA 1
ATOM 1368 C C . GLY B 1 25 ? 3.23129 15.87632 38.65565 1.000 11.48448 24 GLY B C 1
ATOM 1369 O O . GLY B 1 25 ? 3.34048 14.77170 39.20092 1.000 14.04206 24 GLY B O 1
ATOM 1370 N N . ILE B 1 26 ? 4.17792 16.38932 37.87661 1.000 12.69553 25 ILE B N 1
ATOM 1371 C CA . ILE B 1 26 ? 5.50813 15.79083 37.77383 1.000 13.11981 25 ILE B CA 1
ATOM 1372 C C . ILE B 1 26 ? 6.53670 16.89073 37.99733 1.000 14.09161 25 ILE B C 1
ATOM 1373 O O . ILE B 1 26 ? 6.22683 18.08310 37.84725 1.000 13.82744 25 ILE B O 1
ATOM 1378 N N . PRO B 1 27 ? 7.75180 16.53264 38.40762 1.000 13.25399 26 PRO B N 1
ATOM 1379 C CA . PRO B 1 27 ? 8.77740 17.55907 38.65229 1.000 12.18089 26 PRO B CA 1
ATOM 1380 C C . PRO B 1 27 ? 8.96444 18.48398 37.45117 1.000 15.59303 26 PRO B C 1
ATOM 1381 O O . PRO B 1 27 ? 9.09650 18.03734 36.30601 1.000 16.93910 26 PRO B O 1
ATOM 1385 N N . GLY B 1 28 ? 8.94679 19.79302 37.71333 1.000 14.25335 27 GLY B N 1
ATOM 1386 C CA . GLY B 1 28 ? 8.97722 20.79040 36.66645 1.000 16.91320 27 GLY B CA 1
ATOM 1387 C C . GLY B 1 28 ? 7.61550 21.24747 36.19412 1.000 22.81865 27 GLY B C 1
ATOM 1388 O O . GLY B 1 28 ? 7.48062 22.38323 35.71279 1.000 23.26614 27 GLY B O 1
ATOM 1389 N N . PHE B 1 29 ? 6.58919 20.40696 36.34943 1.000 15.91650 28 PHE B N 1
ATOM 1390 C CA . PHE B 1 29 ? 5.26217 20.66863 35.81741 1.000 17.64650 28 PHE B CA 1
ATOM 1391 C C . PHE B 1 29 ? 4.23168 20.21685 36.84936 1.000 15.17042 28 PHE B C 1
ATOM 1392 O O . PHE B 1 29 ? 3.49109 19.25063 36.65153 1.000 14.12146 28 PHE B O 1
ATOM 1400 N N . LEU B 1 30 ? 4.17285 20.93318 37.97212 1.000 15.98217 29 LEU B N 1
ATOM 1401 C CA . LEU B 1 30 ? 3.27669 20.53309 39.05318 1.000 17.50726 29 LEU B CA 1
ATOM 1402 C C . LEU B 1 30 ? 1.80859 20.60742 38.66114 1.000 15.03267 29 LEU B C 1
ATOM 1403 O O . LEU B 1 30 ? 0.98432 19.92316 39.27696 1.000 18.61486 29 LEU B O 1
ATOM 1408 N N . GLU B 1 31 ? 1.45575 21.40683 37.65124 1.000 16.06277 30 GLU B N 1
ATOM 1409 C CA . GLU B 1 31 ? 0.05662 21.51773 37.25254 1.000 19.11985 30 GLU B CA 1
ATOM 1410 C C . GLU B 1 31 ? -0.35610 20.50037 36.20381 1.000 20.74784 30 GLU B C 1
ATOM 1411 O O . GLU B 1 31 ? -1.52486 20.49056 35.79961 1.000 21.95632 30 GLU B O 1
ATOM 1417 N N . GLU B 1 32 ? 0.56323 19.64944 35.75590 1.000 15.21971 31 GLU B N 1
ATOM 1418 C CA . GLU B 1 32 ? 0.23909 18.59426 34.79664 1.000 16.09018 31 GLU B CA 1
ATOM 1419 C C . GLU B 1 32 ? -0.20825 17.39054 35.60984 1.000 17.99582 31 GLU B C 1
ATOM 1420 O O . GLU B 1 32 ? 0.58749 16.51202 35.94483 1.000 16.84000 31 GLU B O 1
ATOM 1426 N N . LYS B 1 33 ? -1.49748 17.35628 35.93795 1.000 16.20691 32 LYS B N 1
ATOM 1427 C CA . LYS B 1 33 ? -2.05008 16.31488 36.79181 1.000 13.54019 32 LYS B CA 1
ATOM 1428 C C . LYS B 1 33 ? -2.80423 15.22313 36.05149 1.000 15.54215 32 LYS B C 1
ATOM 1429 O O . LYS B 1 33 ? -3.31121 14.30774 36.70090 1.000 14.27049 32 LYS B O 1
ATOM 1435 N N . GLN B 1 34 ? -2.88739 15.27679 34.72513 1.000 14.71485 33 GLN B N 1
ATOM 1436 C CA . GLN B 1 34 ? -3.65595 14.27912 33.98264 1.000 14.67691 33 GLN B CA 1
ATOM 1437 C C . GLN B 1 34 ? -2.87045 13.78496 32.78408 1.000 14.16965 33 GLN B C 1
ATOM 1438 O O . GLN B 1 34 ? -2.49818 14.57702 31.91018 1.000 13.84317 33 GLN B O 1
ATOM 1444 N N . PHE B 1 35 ? -2.64656 12.47797 32.72514 1.000 13.76831 34 PHE B N 1
ATOM 1445 C CA . PHE B 1 35 ? -1.93058 11.85993 31.62333 1.000 12.42379 34 PHE B CA 1
ATOM 1446 C C . PHE B 1 35 ? -2.69640 10.63403 31.14462 1.000 16.46648 34 PHE B C 1
ATOM 1447 O O . PHE B 1 35 ? -3.49697 10.04590 31.87850 1.000 15.69908 34 PHE B O 1
ATOM 1455 N N . VAL B 1 36 ? -2.42615 10.24811 29.90383 1.000 14.97158 35 VAL B N 1
ATOM 1456 C CA . VAL B 1 36 ? -2.81747 8.94883 29.36971 1.000 14.13198 35 VAL B CA 1
ATOM 1457 C C . VAL B 1 36 ? -1.55657 8.25617 28.87808 1.000 18.93770 35 VAL B C 1
ATOM 1458 O O . VAL B 1 36 ? -0.58039 8.90917 28.49845 1.000 19.32906 35 VAL B O 1
ATOM 1462 N N . LEU B 1 37 ? -1.56582 6.92656 28.90545 1.000 16.97809 36 LEU B N 1
ATOM 1463 C CA . LEU B 1 37 ? -0.43798 6.13084 28.43711 1.000 20.00834 36 LEU B CA 1
ATOM 1464 C C . LEU B 1 37 ? -0.78641 5.53524 27.07836 1.000 20.06365 36 LEU B C 1
ATOM 1465 O O . LEU B 1 37 ? -1.75879 4.78027 26.95768 1.000 21.51164 36 LEU B O 1
ATOM 1470 N N . LEU B 1 38 ? -0.00546 5.88232 26.05738 1.000 19.93504 37 LEU B N 1
ATOM 1471 C CA . LEU B 1 38 ? -0.32003 5.50678 24.67844 1.000 22.35343 37 LEU B CA 1
ATOM 1472 C C . LEU B 1 38 ? 0.80988 4.67274 24.08635 1.000 23.52792 37 LEU B C 1
ATOM 1473 O O . LEU B 1 38 ? 1.91568 5.17890 23.85522 1.000 23.16072 37 LEU B O 1
ATOM 1478 N N . GLN B 1 39 ? 0.51139 3.40689 23.80584 1.000 26.16595 38 GLN B N 1
ATOM 1479 C CA . GLN B 1 39 ? 1.49329 2.49344 23.23970 1.000 28.53884 38 GLN B CA 1
ATOM 1480 C C . GLN B 1 39 ? 1.88977 2.93672 21.83544 1.000 28.23678 38 GLN B C 1
ATOM 1481 O O . GLN B 1 39 ? 1.03144 3.26254 21.00743 1.000 29.27577 38 GLN B O 1
ATOM 1487 N N . LEU B 1 40 ? 3.19832 2.96742 21.57841 1.000 34.62073 39 LEU B N 1
ATOM 1488 C CA . LEU B 1 40 ? 3.74252 3.13973 20.23219 1.000 32.76769 39 LEU B CA 1
ATOM 1489 C C . LEU B 1 40 ? 3.69849 1.76875 19.57606 1.000 45.07694 39 LEU B C 1
ATOM 1490 O O . LEU B 1 40 ? 4.64667 0.98633 19.64527 1.000 43.26115 39 LEU B O 1
ATOM 1495 N N . GLU B 1 41 ? 2.56850 1.46866 18.94954 1.000 50.91032 40 GLU B N 1
ATOM 1496 C CA . GLU B 1 41 ? 2.33167 0.15773 18.36424 1.000 56.13571 40 GLU B CA 1
ATOM 1497 C C . GLU B 1 41 ? 3.29780 -0.13621 17.21763 1.000 56.02800 40 GLU B C 1
ATOM 1498 O O . GLU B 1 41 ? 3.90883 0.77569 16.65757 1.000 71.07410 40 GLU B O 1
ATOM 1504 N N . THR B 1 43 ? 6.16653 -1.86687 19.36838 1.000 53.76472 42 THR B N 1
ATOM 1505 C CA . THR B 1 43 ? 7.39954 -1.43008 20.01125 1.000 52.96507 42 THR B CA 1
ATOM 1506 C C . THR B 1 43 ? 7.21510 -1.50289 21.52583 1.000 48.76659 42 THR B C 1
ATOM 1507 O O . THR B 1 43 ? 6.08623 -1.43302 22.01248 1.000 50.36083 42 THR B O 1
ATOM 1511 N N . PRO B 1 44 ? 8.30635 -1.64407 22.28119 1.000 38.39848 43 PRO B N 1
ATOM 1512 C CA . PRO B 1 44 ? 8.19813 -1.62286 23.74254 1.000 43.62572 43 PRO B CA 1
ATOM 1513 C C . PRO B 1 44 ? 8.01969 -0.23266 24.33025 1.000 37.49260 43 PRO B C 1
ATOM 1514 O O . PRO B 1 44 ? 8.06492 -0.08815 25.55449 1.000 43.51227 43 PRO B O 1
ATOM 1518 N N . PHE B 1 45 ? 7.80774 0.77650 23.49313 1.000 28.76860 44 PHE B N 1
ATOM 1519 C CA . PHE B 1 45 ? 7.75398 2.16267 23.93297 1.000 31.92170 44 PHE B CA 1
ATOM 1520 C C . PHE B 1 45 ? 6.31562 2.62639 24.13304 1.000 32.10766 44 PHE B C 1
ATOM 1521 O O . PHE B 1 45 ? 5.43410 2.35415 23.31151 1.000 28.02244 44 PHE B O 1
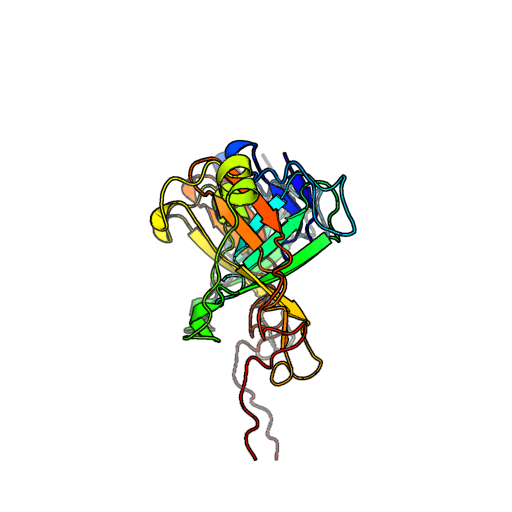ATOM 1529 N N . ILE B 1 46 ? 6.09018 3.33138 25.23711 1.000 26.13799 45 ILE B N 1
ATOM 1530 C CA . ILE B 1 46 ? 4.78983 3.88347 25.59056 1.000 25.46375 45 ILE B CA 1
ATOM 1531 C C . ILE B 1 46 ? 4.97077 5.38045 25.76977 1.000 22.23645 45 ILE B C 1
ATOM 1532 O O . ILE B 1 46 ? 5.98815 5.82561 26.30933 1.000 24.66485 45 ILE B O 1
ATOM 1537 N N . ILE B 1 47 ? 3.99352 6.16456 25.32780 1.000 18.21798 46 ILE B N 1
ATOM 1538 C CA . ILE B 1 47 ? 4.04504 7.60859 25.51485 1.000 23.45590 46 ILE B CA 1
ATOM 1539 C C . ILE B 1 47 ? 3.24372 7.97950 26.75229 1.000 21.40003 46 ILE B C 1
ATOM 1540 O O . ILE B 1 47 ? 2.05160 7.65855 26.85284 1.000 20.95858 46 ILE B O 1
ATOM 1545 N N . LEU B 1 48 ? 3.90159 8.65846 27.68416 1.000 15.36323 47 LEU B N 1
ATOM 1546 C CA . LEU B 1 48 ? 3.23009 9.33440 28.78978 1.000 14.34386 47 LEU B CA 1
ATOM 1547 C C . LEU B 1 48 ? 2.76624 10.68830 28.25178 1.000 16.08056 47 LEU B C 1
ATOM 1548 O O . LEU B 1 48 ? 3.56268 11.62212 28.12792 1.000 15.96048 47 LEU B O 1
ATOM 1553 N N . GLN B 1 49 ? 1.47606 10.79874 27.92205 1.000 15.77233 48 GLN B N 1
ATOM 1554 C CA . GLN B 1 49 ? 0.93201 11.93429 27.18037 1.000 14.26232 48 GLN B CA 1
ATOM 1555 C C . GLN B 1 49 ? 0.06434 12.81986 28.07106 1.000 16.40689 48 GLN B C 1
ATOM 1556 O O . GLN B 1 49 ? -0.95887 12.36712 28.59645 1.000 14.53469 48 GLN B O 1
ATOM 1562 N N . SER B 1 50 ? 0.42822 14.10110 28.18018 1.000 13.65111 49 SER B N 1
ATOM 1563 C CA . SER B 1 50 ? -0.43608 15.05592 28.87346 1.000 17.21719 49 SER B CA 1
ATOM 1564 C C . SER B 1 50 ? -1.77623 15.20279 28.16362 1.000 14.28318 49 SER B C 1
ATOM 1565 O O . SER B 1 50 ? -1.83622 15.36727 26.93831 1.000 15.78646 49 SER B O 1
ATOM 1568 N N . VAL B 1 51 ? -2.85573 15.15780 28.94844 1.000 14.20515 50 VAL B N 1
ATOM 1569 C CA . VAL B 1 51 ? -4.20431 15.40448 28.44918 1.000 17.25259 50 VAL B CA 1
ATOM 1570 C C . VAL B 1 51 ? -4.44538 16.88505 28.21314 1.000 16.86698 50 VAL B C 1
ATOM 1571 O O . VAL B 1 51 ? -5.40719 17.25459 27.52764 1.000 17.24593 50 VAL B O 1
ATOM 1575 N N . ASN B 1 52 ? -3.58131 17.74713 28.75033 1.000 15.51067 51 ASN B N 1
ATOM 1576 C CA . ASN B 1 52 ? -3.80073 19.18488 28.71216 1.000 16.86385 51 ASN B CA 1
ATOM 1577 C C . ASN B 1 52 ? -2.79646 19.92694 27.85300 1.000 18.43350 51 ASN B C 1
ATOM 1578 O O . ASN B 1 52 ? -3.07971 21.06094 27.45023 1.000 21.83760 51 ASN B O 1
ATOM 1583 N N . THR B 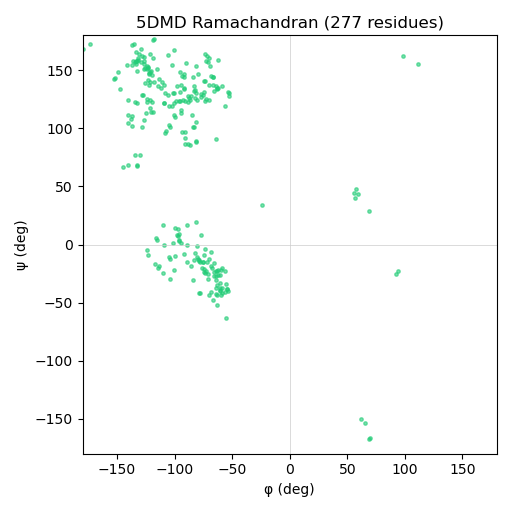1 53 ? -1.65615 19.31462 27.54289 1.000 18.66457 52 THR B N 1
ATOM 1584 C CA . THR B 1 53 ? -0.57617 19.98451 26.82175 1.000 16.79717 52 THR B CA 1
ATOM 1585 C C . THR B 1 53 ? -0.04779 19.01440 25.77559 1.000 18.08437 52 THR B C 1
ATOM 1586 O O . THR B 1 53 ? 0.70168 18.08235 26.10799 1.000 20.31577 52 THR B O 1
ATOM 1590 N N . PRO B 1 54 ? -0.43764 19.18653 24.50566 1.000 20.61872 53 PRO B N 1
ATOM 1591 C CA . PRO B 1 54 ? -0.06378 18.20646 23.47037 1.000 19.70309 53 PRO B CA 1
ATOM 1592 C C . PRO B 1 54 ? 1.42364 17.91090 23.37050 1.000 23.72114 53 PRO B C 1
ATOM 1593 O O . PRO B 1 54 ? 1.80729 16.75184 23.17353 1.000 22.33378 53 PRO B O 1
ATOM 1597 N N . ALA B 1 55 ? 2.27464 18.92771 23.50690 1.000 22.18016 54 ALA B N 1
ATOM 1598 C CA . ALA B 1 55 ? 3.70619 18.73262 23.32379 1.000 26.34906 54 ALA B CA 1
ATOM 1599 C C . ALA B 1 55 ? 4.36316 18.00508 24.48860 1.000 30.73451 54 ALA B C 1
ATOM 1600 O O . ALA B 1 55 ? 5.53424 17.62501 24.37690 1.000 32.46134 54 ALA B O 1
ATOM 1602 N N . LEU B 1 56 ? 3.64823 17.79544 25.59169 1.000 22.71592 55 LEU B N 1
ATOM 1603 C CA . LEU B 1 56 ? 4.21375 17.11582 26.75833 1.000 20.75674 55 LEU B CA 1
ATOM 1604 C C . LEU B 1 56 ? 3.93295 15.62348 26.62823 1.000 22.80546 55 LEU B C 1
ATOM 1605 O O . LEU B 1 56 ? 2.93758 15.10459 27.14251 1.000 22.32891 55 LEU B O 1
ATOM 1610 N N . GLY B 1 57 ? 4.82667 14.92650 25.93442 1.000 20.74183 56 GLY B N 1
ATOM 1611 C CA . GLY B 1 57 ? 4.69234 13.50236 25.71671 1.000 21.82997 56 GLY B CA 1
ATOM 1612 C C . GLY B 1 57 ? 6.03236 12.80573 25.81691 1.000 25.07031 56 GLY B C 1
ATOM 1613 O O . GLY B 1 57 ? 6.85734 12.89921 24.90148 1.000 25.59170 56 GLY B O 1
ATOM 1614 N N . PHE B 1 58 ? 6.25945 12.10723 26.92545 1.000 19.41139 57 PHE B N 1
ATOM 1615 C CA . PHE B 1 58 ? 7.53490 11.45424 27.19726 1.000 16.76438 57 PHE B CA 1
ATOM 1616 C C . PHE B 1 58 ? 7.54320 10.01850 26.68611 1.000 23.66595 57 PHE B C 1
ATOM 1617 O O . PHE B 1 58 ? 6.53592 9.31186 26.75364 1.000 19.99391 57 PHE B O 1
ATOM 1625 N N . VAL B 1 59 ? 8.69986 9.58971 26.18946 1.000 21.19556 58 VAL B N 1
ATOM 1626 C CA . VAL B 1 59 ? 8.89963 8.21548 25.73973 1.000 23.45741 58 VAL B CA 1
ATOM 1627 C C . VAL B 1 59 ? 9.32097 7.36722 26.93213 1.000 17.92262 58 VAL B C 1
ATOM 1628 O O . VAL B 1 59 ? 10.30966 7.67905 27.59998 1.000 20.66215 58 VAL B O 1
ATOM 1632 N N . LEU B 1 60 ? 8.57218 6.29565 27.19136 1.000 18.90810 59 LEU B N 1
ATOM 1633 C CA . LEU B 1 60 ? 8.77116 5.43896 28.35046 1.000 19.27596 59 LEU B CA 1
ATOM 1634 C C . LEU B 1 60 ? 9.06802 4.01429 27.90325 1.000 26.03572 59 LEU B C 1
ATOM 1635 O O . LEU B 1 60 ? 8.57166 3.55618 26.86820 1.000 24.22807 59 LEU B O 1
ATOM 1640 N N . ILE B 1 61 ? 9.86528 3.30972 28.71347 1.000 19.70420 60 ILE B N 1
ATOM 1641 C CA . ILE B 1 61 ? 10.01001 1.85981 28.62832 1.000 20.77035 60 ILE B CA 1
ATOM 1642 C C . ILE B 1 61 ? 9.66050 1.27346 29.98746 1.000 19.52717 60 ILE B C 1
ATOM 1643 O O . ILE B 1 61 ? 9.83155 1.91967 31.02368 1.000 20.18523 60 ILE B O 1
ATOM 1648 N N . GLU B 1 62 ? 9.19745 0.03509 29.98673 1.000 20.24691 61 GLU B N 1
ATOM 1649 C CA . GLU B 1 62 ? 9.25364 -0.74275 31.21709 1.000 23.01178 61 GLU B CA 1
ATOM 1650 C C . GLU B 1 62 ? 10.72387 -1.06200 31.47051 1.000 19.26867 61 GLU B C 1
ATOM 1651 O O . GLU B 1 62 ? 11.39717 -1.58582 30.57365 1.000 20.94675 61 GLU B O 1
ATOM 1657 N N . PRO B 1 63 ? 11.27358 -0.71581 32.64193 1.000 19.73936 62 PRO B N 1
ATOM 1658 C CA . PRO B 1 63 ? 12.74152 -0.74384 32.78134 1.000 21.79047 62 PRO B CA 1
ATOM 1659 C C . PRO B 1 63 ? 13.34582 -2.12630 32.65230 1.000 18.89958 62 PRO B C 1
ATOM 1660 O O . PRO B 1 63 ? 14.42851 -2.25855 32.07388 1.000 19.93545 62 PRO B O 1
ATOM 1664 N N . PHE B 1 64 ? 12.67106 -3.15960 33.16672 1.000 22.91366 63 PHE B N 1
ATOM 1665 C CA . PHE B 1 64 ? 13.27127 -4.48732 33.26201 1.000 23.73373 63 PHE B CA 1
ATOM 1666 C C . PHE B 1 64 ? 13.62698 -5.08679 31.90827 1.000 26.48936 63 PHE B C 1
ATOM 1667 O O . PHE B 1 64 ? 14.49403 -5.96837 31.84112 1.000 27.33103 63 PHE B O 1
ATOM 1675 N N . SER B 1 65 ? 12.99825 -4.62261 30.83032 1.000 33.70964 64 SER B N 1
ATOM 1676 C CA . SER B 1 65 ? 13.27605 -5.16684 29.50772 1.000 38.93516 64 SER B CA 1
ATOM 1677 C C . SER B 1 65 ? 14.65401 -4.77220 28.99166 1.000 32.15189 64 SER B C 1
ATOM 1678 O O . SER B 1 65 ? 15.21541 -5.48720 28.15674 1.000 29.83219 64 SER B O 1
ATOM 1681 N N . TYR B 1 66 ? 15.20427 -3.65375 29.46695 1.000 24.25573 65 TYR B N 1
ATOM 1682 C CA . TYR B 1 66 ? 16.55121 -3.22514 29.12643 1.000 21.66729 65 TYR B CA 1
ATOM 1683 C C . TYR B 1 66 ? 17.48987 -3.23304 30.31766 1.000 16.25704 65 TYR B C 1
ATOM 1684 O O . TYR B 1 66 ? 18.70975 -3.29083 30.11848 1.000 15.72040 65 TYR B O 1
ATOM 1693 N N . PHE B 1 67 ? 16.95937 -3.20584 31.53860 1.000 17.00793 66 PHE B N 1
ATOM 1694 C CA . PHE B 1 67 ? 17.74181 -3.07990 32.76715 1.000 15.91018 66 PHE B CA 1
ATOM 1695 C C . PHE B 1 67 ? 17.26991 -4.17558 33.70554 1.000 17.35764 66 PHE B C 1
ATOM 1696 O O . PHE B 1 67 ? 16.51612 -3.92475 34.65330 1.000 16.63344 66 PHE B O 1
ATOM 1704 N N . PRO B 1 68 ? 17.70108 -5.41329 33.46550 1.000 15.29688 67 PRO B N 1
ATOM 1705 C CA . PRO B 1 68 ? 17.09566 -6.56001 34.16645 1.000 16.62309 67 PRO B CA 1
ATOM 1706 C C . PRO B 1 68 ? 17.25684 -6.54602 35.66411 1.000 19.57532 67 PRO B C 1
ATOM 1707 O O . PRO B 1 68 ? 16.44172 -7.16444 36.36458 1.000 20.61146 67 PRO B O 1
ATOM 1711 N N . THR B 1 69 ? 18.29596 -5.89698 36.18902 1.000 16.87455 68 THR B N 1
ATOM 1712 C CA . THR B 1 69 ? 18.52974 -5.87148 37.62275 1.000 20.46184 68 THR B CA 1
ATOM 1713 C C . THR B 1 69 ? 17.97440 -4.62542 38.29103 1.000 18.90161 68 THR B C 1
ATOM 1714 O O . THR B 1 69 ? 18.16957 -4.45194 39.49847 1.000 20.89813 68 THR B O 1
ATOM 1718 N N . TYR B 1 70 ? 17.30504 -3.74689 37.54195 1.000 19.22169 69 TYR B N 1
ATOM 1719 C CA . TYR B 1 70 ? 16.73237 -2.54285 38.13669 1.000 16.82675 69 TYR B CA 1
ATOM 1720 C C . TYR B 1 70 ? 15.86465 -2.90209 39.33637 1.000 27.01466 69 TYR B C 1
ATOM 1721 O O . TYR B 1 70 ? 14.97580 -3.75309 39.24668 1.000 26.83244 69 TYR B O 1
ATOM 1730 N N . GLU B 1 71 ? 16.13610 -2.25355 40.46489 1.000 23.98453 70 GLU B N 1
ATOM 1731 C CA . GLU B 1 71 ? 15.39153 -2.50610 41.69148 1.000 28.42550 70 GLU B CA 1
ATOM 1732 C C . GLU B 1 71 ? 15.31543 -1.20993 42.47647 1.000 31.44769 70 GLU B C 1
ATOM 1733 O O . GLU B 1 71 ? 16.32370 -0.51285 42.63145 1.000 34.18183 70 GLU B O 1
ATOM 1739 N N . ILE B 1 72 ? 14.12232 -0.88920 42.97127 1.000 26.11765 71 ILE B N 1
ATOM 1740 C CA . ILE B 1 72 ? 13.90859 0.34595 43.70566 1.000 23.30910 71 ILE B CA 1
ATOM 1741 C C . ILE B 1 72 ? 13.15393 0.01731 44.98250 1.000 24.81508 71 ILE B C 1
ATOM 1742 O O . ILE B 1 72 ? 12.51448 -1.02891 45.10320 1.000 24.75269 71 ILE B O 1
ATOM 1747 N N . ASP B 1 73 ? 13.22510 0.93834 45.93543 1.000 26.15264 72 ASP B N 1
ATOM 1748 C CA . ASP B 1 73 ? 12.50309 0.82536 47.19705 1.000 24.75901 72 ASP B CA 1
ATOM 1749 C C . ASP B 1 73 ? 11.66520 2.08498 47.36185 1.000 24.79713 72 ASP B C 1
ATOM 1750 O O . ASP B 1 73 ? 12.21095 3.18271 47.51317 1.000 39.51236 72 ASP B O 1
ATOM 1755 N N . LEU B 1 74 ? 10.34659 1.92787 47.31894 1.000 17.81987 73 LEU B N 1
ATOM 1756 C CA . LEU B 1 74 ? 9.44297 3.06199 47.45757 1.000 23.76536 73 LEU B CA 1
ATOM 1757 C C . LEU B 1 74 ? 9.25694 3.38786 48.93251 1.000 17.40326 73 LEU B C 1
ATOM 1758 O O . LEU B 1 74 ? 8.99654 2.49110 49.74089 1.000 19.87165 73 LEU B O 1
ATOM 1763 N N . ASP B 1 75 ? 9.36765 4.66643 49.27673 1.000 15.71583 74 ASP B N 1
ATOM 1764 C CA . ASP B 1 75 ? 9.19897 5.06061 50.67385 1.000 16.05377 74 ASP B CA 1
ATOM 1765 C C . ASP B 1 75 ? 7.73168 4.99221 51.10413 1.000 16.06740 74 ASP B C 1
ATOM 1766 O O . ASP B 1 75 ? 6.81405 4.89453 50.28204 1.000 14.42597 74 ASP B O 1
ATOM 1771 N N . ASP B 1 76 ? 7.52477 5.00962 52.42289 1.000 15.87959 75 ASP B N 1
ATOM 1772 C CA . ASP B 1 76 ? 6.17298 4.90574 52.97160 1.000 13.83600 75 ASP B CA 1
ATOM 1773 C C . ASP B 1 76 ? 5.26651 5.99594 52.41986 1.000 14.60675 75 ASP B C 1
ATOM 1774 O O . ASP B 1 76 ? 4.07781 5.75712 52.17084 1.000 15.55324 75 ASP B O 1
ATOM 1779 N N . ASN B 1 77 ? 5.79377 7.21728 52.29823 1.000 15.57381 76 ASN B N 1
ATOM 1780 C CA . ASN B 1 77 ? 4.99082 8.33322 51.81049 1.000 15.14568 76 ASN B CA 1
ATOM 1781 C C . ASN B 1 77 ? 4.47446 8.05041 50.40381 1.000 13.45189 76 ASN B C 1
ATOM 1782 O O . ASN B 1 77 ? 3.29203 8.26829 50.10845 1.000 15.05170 76 ASN B O 1
ATOM 1787 N N . THR B 1 78 ? 5.33111 7.51050 49.53285 1.000 12.29310 77 THR B N 1
ATOM 1788 C CA . THR B 1 78 ? 4.90291 7.20330 48.16753 1.000 12.32715 77 THR B CA 1
ATOM 1789 C C . THR B 1 78 ? 3.88835 6.06453 48.14683 1.000 13.06145 77 THR B C 1
ATOM 1790 O O . THR B 1 78 ? 2.90192 6.10092 47.39239 1.000 12.74109 77 THR B O 1
ATOM 1794 N N . LEU B 1 79 ? 4.10719 5.03867 48.96361 1.000 12.08221 78 LEU B N 1
ATOM 1795 C CA . LEU B 1 79 ? 3.13893 3.95186 49.03180 1.000 12.79836 78 LEU B CA 1
ATOM 1796 C C . LEU B 1 79 ? 1.77872 4.45757 49.48841 1.000 13.29579 78 LEU B C 1
ATOM 1797 O O . LEU B 1 79 ? 0.74162 4.03357 48.96062 1.000 13.90034 78 LEU B O 1
ATOM 1802 N N . GLU B 1 80 ? 1.76587 5.39115 50.44396 1.000 13.71465 79 GLU B N 1
ATOM 1803 C CA . GLU B 1 80 ? 0.51085 5.96813 50.91855 1.000 14.32452 79 GLU B CA 1
ATOM 1804 C C . GLU B 1 80 ? -0.12336 6.87027 49.85929 1.000 15.67354 79 GLU B C 1
ATOM 1805 O O . GLU B 1 80 ? -1.33326 6.79366 49.61472 1.000 16.82895 79 GLU B O 1
ATOM 1811 N N . GLN B 1 81 ? 0.67538 7.71425 49.20146 1.000 13.42005 80 GLN B N 1
ATOM 1812 C CA . GLN B 1 81 ? 0.12487 8.60949 48.17973 1.000 14.35410 80 GLN B CA 1
ATOM 1813 C C . GLN B 1 81 ? -0.52004 7.82688 47.04512 1.000 13.26834 80 GLN B C 1
ATOM 1814 O O . GLN B 1 81 ? -1.58768 8.20838 46.54144 1.000 15.75976 80 GLN B O 1
ATOM 1820 N N . LEU B 1 82 ? 0.10632 6.72744 46.63445 1.000 13.01730 81 LEU B N 1
ATOM 1821 C CA . LEU B 1 82 ? -0.37721 5.94147 45.50474 1.000 13.11249 81 LEU B CA 1
ATOM 1822 C C . LEU B 1 82 ? -1.26401 4.78428 45.93823 1.000 16.65469 81 LEU B C 1
ATOM 1823 O O . LEU B 1 82 ? -1.74460 4.03384 45.08300 1.000 15.61643 81 LEU B O 1
ATOM 1828 N N . GLN B 1 83 ? -1.50999 4.62829 47.24060 1.000 12.73156 82 GLN B N 1
ATOM 1829 C CA . GLN B 1 83 ? -2.41405 3.59856 47.75271 1.000 13.11329 82 GLN B CA 1
ATOM 1830 C C . GLN B 1 83 ? -1.97670 2.20134 47.30545 1.000 14.26391 82 GLN B C 1
ATOM 1831 O O . GLN B 1 83 ? -2.79812 1.34784 46.96155 1.000 15.26091 82 GLN B O 1
ATOM 1837 N N . ILE B 1 84 ? -0.66645 1.95884 47.31506 1.000 13.83543 83 ILE B N 1
ATOM 1838 C CA . ILE B 1 84 ? -0.11612 0.70778 46.80483 1.000 12.40674 83 ILE B CA 1
ATOM 1839 C C . ILE B 1 84 ? -0.21672 -0.36815 47.87479 1.000 13.20828 83 ILE B C 1
ATOM 1840 O O . ILE B 1 84 ? 0.23058 -0.17660 49.01107 1.000 13.76504 83 ILE B O 1
ATOM 1845 N N . THR B 1 85 ? -0.83809 -1.49816 47.52670 1.000 12.37939 84 THR B N 1
ATOM 1846 C CA . THR B 1 85 ? -0.99984 -2.60333 48.47191 1.000 14.31980 84 THR B CA 1
ATOM 1847 C C . THR B 1 85 ? -0.04807 -3.75787 48.19833 1.000 17.01833 84 THR B C 1
ATOM 1848 O O . THR B 1 85 ? 0.06120 -4.66782 49.03211 1.000 21.38096 84 THR B O 1
ATOM 1852 N N . GLY B 1 86 ? 0.60506 -3.75755 47.04542 1.000 18.25104 85 GLY B N 1
ATOM 1853 C CA . GLY B 1 86 ? 1.45508 -4.86103 46.65583 1.000 17.43566 85 GLY B CA 1
ATOM 1854 C C . GLY B 1 86 ? 2.07646 -4.56888 45.31207 1.000 17.27501 85 GLY B C 1
ATOM 1855 O O . GLY B 1 86 ? 1.67896 -3.64251 44.59840 1.000 17.18799 85 GLY B O 1
ATOM 1856 N N . GLU B 1 87 ? 3.06718 -5.39018 44.97308 1.000 26.86433 86 GLU B N 1
ATOM 1857 C CA . GLU B 1 87 ? 3.82573 -5.17791 43.74835 1.000 29.89042 86 GLU B CA 1
ATOM 1858 C C . GLU B 1 87 ? 2.94181 -5.25133 42.51044 1.000 22.60111 86 GLU B C 1
ATOM 1859 O O . GLU B 1 87 ? 3.18354 -4.53345 41.53448 1.000 23.78352 86 GLU B O 1
ATOM 1865 N N . GLN B 1 88 ? 1.90655 -6.09545 42.53017 1.000 22.56221 87 GLN B N 1
ATOM 1866 C CA . GLN B 1 88 ? 1.05234 -6.24436 41.35618 1.000 24.70970 87 GLN B CA 1
ATOM 1867 C C . GLN B 1 88 ? 0.18319 -5.02393 41.09265 1.000 19.96951 87 GLN B C 1
ATOM 1868 O O . GLN B 1 88 ? -0.41095 -4.93620 40.00892 1.000 24.76550 87 GLN B O 1
ATOM 1870 N N . ASP B 1 89 ? 0.09163 -4.09185 42.04243 1.000 16.97853 88 ASP B N 1
ATOM 1871 C CA . ASP B 1 89 ? -0.65714 -2.86205 41.81278 1.000 17.59204 88 ASP B CA 1
ATOM 1872 C C . ASP B 1 89 ? 0.10183 -1.89293 40.92530 1.000 18.06868 88 ASP B C 1
ATOM 1873 O O . ASP B 1 89 ? -0.50460 -0.93380 40.44010 1.000 19.18586 88 ASP B O 1
ATOM 1878 N N . VAL B 1 90 ? 1.40505 -2.10860 40.72110 1.000 18.78674 89 VAL B N 1
ATOM 1879 C CA . VAL B 1 90 ? 2.32318 -1.08178 40.22718 1.000 15.62259 89 VAL B CA 1
ATOM 1880 C C . VAL B 1 90 ? 2.73099 -1.38445 38.79310 1.000 19.36979 89 VAL B C 1
ATOM 1881 O O . VAL B 1 90 ? 3.14140 -2.50976 38.47729 1.000 20.76493 89 VAL B O 1
ATOM 1885 N N . ALA B 1 91 ? 2.62935 -0.37782 37.93410 1.000 17.08713 90 ALA B N 1
ATOM 1886 C CA . ALA B 1 91 ? 3.34038 -0.35874 36.66692 1.000 19.13769 90 ALA B CA 1
ATOM 1887 C C . ALA B 1 91 ? 4.48884 0.63296 36.79987 1.000 16.93466 90 ALA B C 1
ATOM 1888 O O . ALA B 1 91 ? 4.27835 1.77691 37.20802 1.000 18.09834 90 ALA B O 1
ATOM 1890 N N . LEU B 1 92 ? 5.69241 0.19323 36.45379 1.000 18.20788 91 LEU B N 1
ATOM 1891 C CA A LEU B 1 92 ? 6.90536 0.98491 36.57857 0.472 18.09512 91 LEU B CA 1
ATOM 1892 C CA B LEU B 1 92 ? 6.90735 0.98293 36.57752 0.528 18.03608 91 LEU B CA 1
ATOM 1893 C C . LEU B 1 92 ? 7.42893 1.31590 35.18773 1.000 15.80690 91 LEU B C 1
ATOM 1894 O O . LEU B 1 92 ? 7.48083 0.44479 34.31139 1.000 16.81806 91 LEU B O 1
ATOM 1903 N N . TYR B 1 93 ? 7.81965 2.57797 34.98715 1.000 15.50187 92 TYR B N 1
ATOM 1904 C CA . TYR B 1 93 ? 8.37052 3.03737 33.71991 1.000 15.47319 92 TYR B CA 1
ATOM 1905 C C . TYR B 1 93 ? 9.57179 3.92819 33.99161 1.000 18.75475 92 TYR B C 1
ATOM 1906 O O . TYR B 1 93 ? 9.68175 4.52947 35.06130 1.000 20.59575 92 TYR B O 1
ATOM 1915 N N . VAL B 1 94 ? 10.48026 4.00366 33.02233 1.000 16.18978 93 VAL B N 1
ATOM 1916 C CA . VAL B 1 94 ? 11.51676 5.02858 33.04095 1.000 19.17174 93 VAL B CA 1
ATOM 1917 C C . VAL B 1 94 ? 11.46162 5.78960 31.72538 1.000 20.55887 93 VAL B C 1
ATOM 1918 O O . VAL B 1 94 ? 11.04354 5.24985 30.69624 1.000 19.57982 93 VAL B O 1
ATOM 1922 N N . ILE B 1 95 ? 11.88535 7.06133 31.76633 1.000 17.44466 94 ILE B N 1
ATOM 1923 C CA . ILE B 1 95 ? 11.79844 7.96968 30.62351 1.000 18.33923 94 ILE B CA 1
ATOM 1924 C C . ILE B 1 95 ? 13.10189 7.95385 29.84188 1.000 21.00222 94 ILE B C 1
ATOM 1925 O O . ILE B 1 95 ? 14.19419 7.99146 30.41861 1.000 21.44580 94 ILE B O 1
ATOM 1930 N N . LEU B 1 96 ? 12.98381 7.93230 28.52090 1.000 22.06555 95 LEU B N 1
ATOM 1931 C CA . LEU B 1 96 ? 14.13740 7.90849 27.63979 1.000 22.56340 95 LEU B CA 1
ATOM 1932 C C . LEU B 1 96 ? 14.50325 9.31089 27.17653 1.000 20.85082 95 LEU B C 1
ATOM 1933 O O . LEU B 1 96 ? 13.64624 10.19169 27.03648 1.000 25.42295 95 LEU B O 1
ATOM 1938 N N . THR B 1 97 ? 15.80029 9.51065 26.95673 1.000 22.98104 96 THR B N 1
ATOM 1939 C CA . THR B 1 97 ? 16.31165 10.63001 26.16941 1.000 23.75584 96 THR B CA 1
ATOM 1940 C C . THR B 1 97 ? 16.73245 10.03143 24.83155 1.000 28.59092 96 THR B C 1
ATOM 1941 O O . THR B 1 97 ? 17.77523 9.37746 24.73017 1.000 25.93248 96 THR B O 1
ATOM 1945 N N . VAL B 1 98 ? 15.89718 10.22759 23.81100 1.000 33.40870 97 VAL B N 1
ATOM 1946 C CA . VAL B 1 98 ? 16.14309 9.62031 22.50952 1.000 40.69519 97 VAL B CA 1
ATOM 1947 C C . VAL B 1 98 ? 17.29794 10.34086 21.82984 1.000 36.32661 97 VAL B C 1
ATOM 1948 O O . VAL B 1 98 ? 17.27786 11.56805 21.66704 1.000 35.51437 97 VAL B O 1
ATOM 1952 N N . ALA B 1 99 ? 18.31237 9.58187 21.43375 1.000 34.49168 98 ALA B N 1
ATOM 1953 C CA . ALA B 1 99 ? 19.52193 10.13583 20.84330 1.000 39.31559 98 ALA B CA 1
ATOM 1954 C C . ALA B 1 99 ? 19.49550 10.00087 19.32343 1.000 50.94710 98 ALA B C 1
ATOM 1955 O O . ALA B 1 99 ? 18.67857 9.26937 18.75419 1.000 39.87371 98 ALA B O 1
ATOM 1957 N N . ASP B 1 100 ? 20.43576 10.71683 18.66912 1.000 39.77487 99 ASP B N 1
ATOM 1958 C CA . ASP B 1 100 ? 20.49450 10.88310 17.21675 1.000 71.14201 99 ASP B CA 1
ATOM 1959 C C . ASP B 1 100 ? 20.52273 9.53703 16.49163 1.000 69.28009 99 ASP B C 1
ATOM 1960 O O . ASP B 1 100 ? 19.57743 9.23634 15.74887 1.000 79.19526 99 ASP B O 1
ATOM 1965 N N . PRO B 1 101 ? 21.54528 8.69227 16.66620 1.000 53.98506 100 PRO B N 1
ATOM 1966 C CA . PRO B 1 101 ? 21.34356 7.27261 16.35826 1.000 50.90849 100 PRO B CA 1
ATOM 1967 C C . PRO B 1 101 ? 20.68375 6.63243 17.57045 1.000 42.46652 100 PRO B C 1
ATOM 1968 O O . PRO B 1 101 ? 21.11169 6.85566 18.70463 1.000 40.74448 100 PRO B O 1
ATOM 1972 N N . PHE B 1 102 ? 19.61409 5.86726 17.33423 1.000 35.09762 101 PHE B N 1
ATOM 1973 C CA . PHE B 1 102 ? 18.84999 5.32699 18.45329 1.000 36.49987 101 PHE B CA 1
ATOM 1974 C C . PHE B 1 102 ? 19.70375 4.44165 19.35257 1.000 31.03647 101 PHE B C 1
ATOM 1975 O O . PHE B 1 102 ? 19.36065 4.25426 20.52491 1.000 31.71685 101 PHE B O 1
ATOM 1983 N N . ASP B 1 103 ? 20.81295 3.91586 18.82425 1.000 35.73821 102 ASP B N 1
ATOM 1984 C CA . ASP B 1 103 ? 21.77469 3.13402 19.59208 1.000 40.00525 102 ASP B CA 1
ATOM 1985 C C . ASP B 1 103 ? 22.31213 3.88420 20.80477 1.000 29.11605 102 ASP B C 1
ATOM 1986 O O . ASP B 1 103 ? 22.79579 3.24432 21.74881 1.000 28.03123 102 ASP B O 1
ATOM 1991 N N . ASP B 1 104 ? 22.25315 5.21579 20.79682 1.000 28.47612 103 ASP B N 1
ATOM 1992 C CA . ASP B 1 104 ? 22.81982 6.05081 21.84739 1.000 26.04116 103 ASP B CA 1
ATOM 1993 C C . ASP B 1 104 ? 21.77902 6.49514 22.87420 1.000 23.89876 103 ASP B C 1
ATOM 1994 O O . ASP B 1 104 ? 22.08697 7.33042 23.73202 1.000 31.87205 103 ASP B O 1
ATOM 1999 N N . THR B 1 105 ? 20.56449 5.96064 22.80308 1.000 23.67617 104 THR B N 1
ATOM 2000 C CA . THR B 1 105 ? 19.49299 6.37279 23.70831 1.000 27.28630 104 THR B CA 1
ATOM 2001 C C . THR B 1 105 ? 19.80045 5.95490 25.14726 1.000 24.94916 104 THR B C 1
ATOM 2002 O O . THR B 1 105 ? 20.39046 4.89446 25.39481 1.000 23.40999 104 THR B O 1
ATOM 2006 N N . THR B 1 106 ? 19.40628 6.80208 26.10312 1.000 23.50762 105 THR B N 1
ATOM 2007 C CA . THR B 1 106 ? 19.64499 6.55824 27.51961 1.000 20.92712 105 THR B CA 1
ATOM 2008 C C . THR B 1 106 ? 18.33552 6.66565 28.28711 1.000 23.51124 105 THR B C 1
ATOM 2009 O O . THR B 1 106 ? 17.35885 7.24385 27.80937 1.000 21.15158 105 THR B O 1
ATOM 2013 N N . ALA B 1 107 ? 18.33251 6.09915 29.49512 1.000 19.33611 106 ALA B N 1
ATOM 2014 C CA . ALA B 1 107 ? 17.19786 6.16257 30.40583 1.000 18.11184 106 ALA B CA 1
ATOM 2015 C C . ALA B 1 107 ? 17.61774 6.78933 31.73224 1.000 17.52087 106 ALA B C 1
ATOM 2016 O O . ALA B 1 107 ? 18.75166 6.61982 32.19059 1.000 18.80343 106 ALA B O 1
ATOM 2018 N N . ASN B 1 108 ? 16.67903 7.50629 32.36182 1.000 21.98369 107 ASN B N 1
ATOM 2019 C CA . ASN B 1 108 ? 16.91019 8.07650 33.69092 1.000 17.29423 107 ASN B CA 1
ATOM 2020 C C . ASN B 1 108 ? 16.37743 7.08189 34.70929 1.000 16.82961 107 ASN B C 1
ATOM 2021 O O . ASN B 1 108 ? 15.17560 7.03259 34.98733 1.000 18.41467 107 ASN B O 1
ATOM 2026 N N . LEU B 1 109 ? 17.27801 6.26248 35.24632 1.000 17.63193 108 LEU B N 1
ATOM 2027 C CA . LEU B 1 109 ? 16.90214 5.26904 36.24048 1.000 15.69108 108 LEU B CA 1
ATOM 2028 C C . LEU B 1 109 ? 16.72204 5.87483 37.62265 1.000 16.96968 108 LEU B C 1
ATOM 2029 O O . LEU B 1 109 ? 16.14428 5.22336 38.50009 1.000 17.68814 108 LEU B O 1
ATOM 2034 N N . GLN B 1 110 ? 17.18781 7.10898 37.82635 1.000 17.96353 109 GLN B N 1
ATOM 2035 C CA . GLN B 1 110 ? 17.02952 7.76102 39.11672 1.000 20.56153 109 GLN B CA 1
ATOM 2036 C C . GLN B 1 110 ? 15.59545 8.20703 39.38303 1.000 16.20964 109 GLN B C 1
ATOM 2037 O O . GLN B 1 110 ? 15.22193 8.37422 40.54814 1.000 20.56256 109 GLN B O 1
ATOM 2043 N N . ALA B 1 111 ? 14.78141 8.40296 38.34694 1.000 16.01718 110 ALA B N 1
ATOM 2044 C CA . ALA B 1 111 ? 13.47999 9.05864 38.48563 1.000 17.15069 110 ALA B CA 1
ATOM 2045 C C . ALA B 1 111 ? 12.37152 8.29642 37.76845 1.000 13.41401 110 ALA B C 1
ATOM 2046 O O . ALA B 1 111 ? 11.76808 8.80119 36.81291 1.000 14.11198 110 ALA B O 1
ATOM 2048 N N . PRO B 1 112 ? 12.03039 7.10415 38.24513 1.000 13.50425 111 PRO B N 1
ATOM 2049 C CA . PRO B 1 112 ? 11.03248 6.28905 37.54383 1.000 13.91278 111 PRO B CA 1
ATOM 2050 C C . PRO B 1 112 ? 9.62636 6.87324 37.67306 1.000 13.29399 111 PRO B C 1
ATOM 2051 O O . PRO B 1 112 ? 9.30526 7.60938 38.61202 1.000 14.99936 111 PRO B O 1
ATOM 2055 N N . ILE B 1 113 ? 8.77871 6.49923 36.71623 1.000 14.13739 112 ILE B N 1
ATOM 2056 C CA . ILE B 1 113 ? 7.34742 6.80351 36.76040 1.000 14.30589 112 ILE B CA 1
ATOM 2057 C C . ILE B 1 113 ? 6.66410 5.61219 37.41919 1.000 14.51007 112 ILE B C 1
ATOM 2058 O O . ILE B 1 113 ? 6.80720 4.47852 36.95073 1.000 14.59881 112 ILE B O 1
ATOM 2063 N N . VAL B 1 114 ? 5.90714 5.85940 38.48929 1.000 12.15887 113 VAL B N 1
ATOM 2064 C CA . VAL B 1 114 ? 5.28726 4.80251 39.28488 1.000 13.38708 113 VAL B CA 1
ATOM 2065 C C . VAL B 1 114 ? 3.78145 5.00730 39.23674 1.000 13.57294 113 VAL B C 1
ATOM 2066 O O . VAL B 1 114 ? 3.27914 6.06359 39.64174 1.000 11.54362 113 VAL B O 1
ATOM 2070 N N . ILE B 1 115 ? 3.05228 3.99292 38.77628 1.00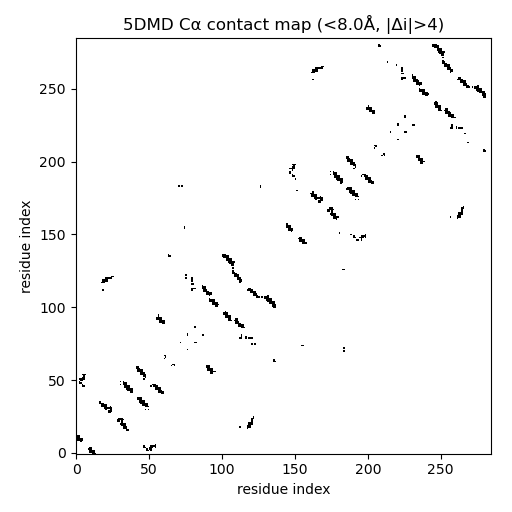0 13.70520 114 ILE B N 1
ATOM 2071 C CA . ILE B 1 115 ? 1.61152 4.10452 38.58783 1.000 13.31831 114 ILE B CA 1
ATOM 2072 C C . ILE B 1 115 ? 0.91914 2.94840 39.29052 1.000 14.21831 114 ILE B C 1
ATOM 2073 O O . ILE B 1 115 ? 1.27418 1.78393 39.08017 1.000 14.98025 114 ILE B O 1
ATOM 2078 N N . ASN B 1 116 ? -0.06676 3.26732 40.12156 1.000 12.96591 115 ASN B N 1
ATOM 2079 C CA . ASN B 1 116 ? -0.98472 2.26347 40.64324 1.000 13.80475 115 ASN B CA 1
ATOM 2080 C C . ASN B 1 116 ? -2.07959 2.09965 39.59910 1.000 14.32699 115 ASN B C 1
ATOM 2081 O O . ASN B 1 116 ? -2.88155 3.01379 39.38038 1.000 17.42238 115 ASN B O 1
ATOM 2086 N N . VAL B 1 117 ? -2.10645 0.93460 38.94651 1.000 17.51795 116 VAL B N 1
ATOM 2087 C CA . VAL B 1 117 ? -3.00908 0.72879 37.81279 1.000 20.36788 116 VAL B CA 1
ATOM 2088 C C . VAL B 1 117 ? -4.45148 0.50766 38.24710 1.000 21.26775 116 VAL B C 1
ATOM 2089 O O . VAL B 1 117 ? -5.36927 0.70628 37.44039 1.000 29.78921 116 VAL B O 1
ATOM 2093 N N . HIS B 1 118 ? -4.68055 0.11059 39.49825 1.000 21.97432 117 HIS B N 1
ATOM 2094 C CA . HIS B 1 118 ? -6.04167 -0.09924 39.97562 1.000 26.31912 117 HIS B CA 1
ATOM 2095 C C . HIS B 1 118 ? -6.68448 1.19362 40.44739 1.000 27.94780 117 HIS B C 1
ATOM 2096 O O . HIS B 1 118 ? -7.90405 1.35283 40.33607 1.000 30.19714 117 HIS B O 1
ATOM 2103 N N . LYS B 1 119 ? -5.89067 2.12955 40.96186 1.000 16.70190 118 LYS B N 1
ATOM 2104 C CA . LYS B 1 119 ? -6.41040 3.39774 41.43416 1.000 19.12902 118 LYS B CA 1
ATOM 2105 C C . LYS B 1 119 ? -6.23072 4.50897 40.42219 1.000 14.45381 118 LYS B C 1
ATOM 2106 O O . LYS B 1 119 ? -6.77082 5.59685 40.62714 1.000 18.66667 118 LYS B O 1
ATOM 2112 N N . ARG B 1 120 ? -5.46621 4.26185 39.35604 1.000 14.20196 119 ARG B N 1
ATOM 2113 C CA . ARG B 1 120 ? -5.16658 5.26585 38.33664 1.000 14.49000 119 ARG B CA 1
ATOM 2114 C C . ARG B 1 120 ? -4.49281 6.49624 38.94322 1.000 13.29774 119 ARG B C 1
ATOM 2115 O O . ARG B 1 120 ? -4.88266 7.63486 38.69005 1.000 13.27933 119 ARG B O 1
ATOM 2123 N N . LEU B 1 121 ? -3.47710 6.24342 39.77703 1.000 13.74283 120 LEU B N 1
ATOM 2124 C CA . LEU B 1 121 ? -2.69168 7.27743 40.44101 1.000 12.69413 120 LEU B CA 1
ATOM 2125 C C . LEU B 1 121 ? -1.23017 7.12064 40.05680 1.000 13.09092 120 LEU B C 1
ATOM 2126 O O . LEU B 1 121 ? -0.71975 5.99829 40.00467 1.000 14.18835 120 LEU B O 1
ATOM 2131 N N . GLY B 1 122 ? -0.54798 8.24457 39.81788 1.000 10.42380 121 GLY B N 1
ATOM 2132 C CA . GLY B 1 122 ? 0.83820 8.20392 39.39202 1.000 11.15447 121 GLY B CA 1
ATOM 2133 C C . GLY B 1 122 ? 1.70136 9.21787 40.11872 1.000 13.16916 121 GLY B C 1
ATOM 2134 O O . GLY B 1 122 ? 1.21819 10.21728 40.64675 1.000 11.55101 121 GLY B O 1
ATOM 2135 N N . LYS B 1 123 ? 3.00410 8.93893 40.12114 1.000 11.46883 122 LYS B N 1
ATOM 2136 C CA . LYS B 1 123 ? 4.00002 9.84943 40.66814 1.000 11.58304 122 LYS B CA 1
ATOM 2137 C C . LYS B 1 123 ? 5.31506 9.60026 39.94815 1.000 13.89299 122 LYS B C 1
ATOM 2138 O O . LYS B 1 123 ? 5.64207 8.45304 39.64366 1.000 14.58163 122 LYS B O 1
ATOM 2144 N N . GLN B 1 124 ? 6.07360 10.65945 39.68257 1.000 11.77124 123 GLN B N 1
ATOM 2145 C CA . GLN B 1 124 ? 7.45933 10.48668 39.26952 1.000 12.91530 123 GLN B CA 1
ATOM 2146 C C . GLN B 1 124 ? 8.30634 10.60261 40.52210 1.000 12.74434 123 GLN B C 1
ATOM 2147 O O . GLN B 1 124 ? 8.33523 11.65637 41.16136 1.000 16.24760 123 GLN B O 1
ATOM 2153 N N . VAL B 1 125 ? 8.93234 9.50265 40.90241 1.000 15.47301 124 VAL B N 1
ATOM 2154 C CA . VAL B 1 125 ? 9.67363 9.41231 42.14775 1.000 16.30003 124 VAL B CA 1
ATOM 2155 C C . VAL B 1 125 ? 11.13013 9.70308 41.83932 1.000 17.06331 124 VAL B C 1
ATOM 2156 O O . VAL B 1 125 ? 11.69166 9.13422 40.90091 1.000 19.55962 124 VAL B O 1
ATOM 2160 N N . ILE B 1 126 ? 11.74879 10.58118 42.61936 1.000 19.37088 125 ILE B N 1
ATOM 2161 C CA . ILE B 1 126 ? 13.18394 10.81799 42.51776 1.000 19.11055 125 ILE B CA 1
ATOM 2162 C C . ILE B 1 126 ? 13.85214 10.03207 43.63656 1.000 24.61030 125 ILE B C 1
ATOM 2163 O O . ILE B 1 126 ? 13.71228 10.36521 44.81877 1.000 30.48999 125 ILE B O 1
ATOM 2168 N N . LEU B 1 127 ? 14.56312 8.97696 43.25411 1.000 28.40755 126 LEU B N 1
ATOM 2169 C CA . LEU B 1 127 ? 15.17051 8.07041 44.21431 1.000 35.88537 126 LEU B CA 1
ATOM 2170 C C . LEU B 1 127 ? 16.39135 8.71062 44.86298 1.000 27.92239 126 LEU B C 1
ATOM 2171 O O . LEU B 1 127 ? 17.17850 9.40126 44.20951 1.000 30.57015 126 LEU B O 1
ATOM 2176 N N . THR B 1 128 ? 16.54372 8.47356 46.16225 1.000 49.87809 127 THR B N 1
ATOM 2177 C CA . THR B 1 128 ? 17.68682 8.94790 46.92539 1.000 49.43618 127 THR B CA 1
ATOM 2178 C C . THR B 1 128 ? 18.41311 7.76203 47.54138 1.000 39.32984 127 THR B C 1
ATOM 2179 O O . THR B 1 128 ? 17.80186 6.73950 47.86319 1.000 37.46585 127 THR B O 1
ATOM 2183 N N . ASN B 1 129 ? 19.73112 7.90986 47.68910 1.000 54.63252 128 ASN B N 1
ATOM 2184 C CA . ASN B 1 129 ? 20.59555 6.89026 48.28523 1.000 58.09444 128 ASN B CA 1
ATOM 2185 C C . ASN B 1 129 ? 20.72942 5.64389 47.41251 1.000 55.99002 128 ASN B C 1
ATOM 2186 O O . ASN B 1 129 ? 20.93528 4.54042 47.92344 1.000 61.65878 128 ASN B O 1
ATOM 2188 N N . THR B 1 130 ? 20.61361 5.80510 46.09598 1.000 53.02375 129 THR B N 1
ATOM 2189 C CA . THR B 1 130 ? 20.85765 4.73114 45.14686 1.000 35.49250 129 THR B CA 1
ATOM 2190 C C . THR B 1 130 ? 22.00624 5.12258 44.22739 1.000 40.42651 129 THR B C 1
ATOM 2191 O O . THR B 1 130 ? 22.35016 6.30026 44.09395 1.000 53.06222 129 THR B O 1
ATOM 2195 N N . ASN B 1 131 ? 22.59982 4.11687 43.58778 1.000 44.16318 130 ASN B N 1
ATOM 2196 C CA . ASN B 1 131 ? 23.65126 4.34115 42.60704 1.000 45.34188 130 ASN B CA 1
ATOM 2197 C C . ASN B 1 131 ? 23.10823 4.52892 41.19541 1.000 47.46474 130 ASN B C 1
ATOM 2198 O O . ASN B 1 131 ? 23.86738 4.41559 40.22624 1.000 46.27377 130 ASN B O 1
ATOM 2203 N N . TYR B 1 132 ? 21.81477 4.80463 41.05783 1.000 32.35505 131 TYR B N 1
ATOM 2204 C CA . TYR B 1 132 ? 21.23678 5.03903 39.74428 1.000 31.00286 131 TYR B CA 1
ATOM 2205 C C . TYR B 1 132 ? 21.45596 6.48808 39.33893 1.000 32.84321 131 TYR B C 1
ATOM 2206 O O . TYR B 1 132 ? 21.42370 7.39338 40.17534 1.000 32.06549 131 TYR B O 1
ATOM 2215 N N . LYS B 1 133 ? 21.69377 6.69988 38.05219 1.000 22.78404 132 LYS B N 1
ATOM 2216 C CA . LYS B 1 133 ? 22.05244 7.99680 37.50212 1.000 26.59594 132 LYS B CA 1
ATOM 2217 C C . LYS B 1 133 ? 20.98414 8.45540 36.51563 1.000 22.18365 132 LYS B C 1
ATOM 2218 O O . LYS B 1 133 ? 20.01890 7.73903 36.21615 1.000 20.01734 132 LYS B O 1
ATOM 2224 N N . THR B 1 134 ? 21.18037 9.66230 35.99106 1.000 29.99995 133 THR B N 1
ATOM 2225 C CA A THR B 1 134 ? 20.20982 10.25927 35.08305 0.190 22.48671 133 THR B CA 1
ATOM 2226 C CA B THR B 1 134 ? 20.20761 10.25606 35.08547 0.810 22.43484 133 THR B CA 1
ATOM 2227 C C . THR B 1 134 ? 20.34554 9.75130 33.65475 1.000 24.09889 133 THR B C 1
ATOM 2228 O O . THR B 1 134 ? 19.41648 9.92964 32.85708 1.000 25.55307 133 THR B O 1
ATOM 2235 N N . LYS B 1 135 ? 21.47040 9.12478 33.31538 1.000 22.51128 134 LYS B N 1
ATOM 2236 C CA . LYS B 1 135 ? 21.71970 8.63914 31.96150 1.000 27.75694 134 LYS B CA 1
ATOM 2237 C C . LYS B 1 135 ? 22.33504 7.25382 32.06798 1.000 28.32555 134 LYS B C 1
ATOM 2238 O O . LYS B 1 135 ? 23.46730 7.11565 32.53972 1.000 33.88517 134 LYS B O 1
ATOM 2244 N N . HIS B 1 136 ? 21.57710 6.23649 31.66489 1.000 18.19102 135 HIS B N 1
ATOM 2245 C CA . HIS B 1 136 ? 22.08710 4.88461 31.47494 1.000 17.79227 135 HIS B CA 1
ATOM 2246 C C . HIS B 1 136 ? 21.79021 4.44357 30.04812 1.000 16.42265 135 HIS B C 1
ATOM 2247 O O . HIS B 1 136 ? 20.63046 4.45183 29.62365 1.000 17.33596 135 HIS B O 1
ATOM 2254 N N . ARG B 1 137 ? 22.82944 4.03335 29.31836 1.000 18.01111 136 ARG B N 1
ATOM 2255 C CA . ARG B 1 137 ? 22.63375 3.56265 27.95293 1.000 17.13679 136 ARG B CA 1
ATOM 2256 C C . ARG B 1 137 ? 21.74546 2.32288 27.91803 1.000 15.89958 136 ARG B C 1
ATOM 2257 O O . ARG B 1 137 ? 21.93650 1.38098 28.69600 1.000 16.60551 136 ARG B O 1
ATOM 2265 N N . LEU B 1 138 ? 20.77821 2.32272 26.99319 1.000 19.11681 137 LEU B N 1
ATOM 2266 C CA . LEU B 1 138 ? 19.94229 1.14531 26.76556 1.000 16.64263 137 LEU B CA 1
ATOM 2267 C C . LEU B 1 138 ? 20.71719 0.02854 26.09251 1.000 17.61857 137 LEU B C 1
ATOM 2268 O O . LEU B 1 138 ? 20.38949 -1.14928 26.27124 1.000 21.33323 137 LEU B O 1
ATOM 2273 N N . PHE B 1 139 ? 21.71209 0.37710 25.28959 1.000 16.77882 138 PHE B N 1
ATOM 2274 C CA . PHE B 1 139 ? 22.42613 -0.60291 24.50216 1.000 18.59933 138 PHE B CA 1
ATOM 2275 C C . PHE B 1 139 ? 23.89934 -0.60610 24.87296 1.000 19.94420 138 PHE B C 1
ATOM 2276 O O . PHE B 1 139 ? 24.46589 0.43680 25.21540 1.000 20.08276 138 PHE B O 1
ATOM 2284 N N . PRO B 1 140 ? 24.54290 -1.76634 24.83432 1.000 21.19868 139 PRO B N 1
ATOM 2285 C CA . PRO B 1 140 ? 25.97640 -1.81586 25.10999 1.000 20.34914 139 PRO B CA 1
ATOM 2286 C C . PRO B 1 140 ? 26.75179 -1.16731 23.97794 1.000 24.24835 139 PRO B C 1
ATOM 2287 O O . PRO B 1 140 ? 26.24919 -0.98523 22.86554 1.000 23.32361 139 PRO B O 1
ATOM 2291 N N . GLU B 1 141 ? 27.98703 -0.78693 24.28485 1.000 31.35643 140 GLU B N 1
ATOM 2292 C CA . GLU B 1 141 ? 28.89657 -0.35835 23.23478 1.000 32.00785 140 GLU B CA 1
ATOM 2293 C C . GLU B 1 141 ? 29.36768 -1.58481 22.47173 1.000 32.39891 140 GLU B C 1
ATOM 2294 O O . GLU B 1 141 ? 29.77890 -2.58396 23.06995 1.000 36.62579 140 GLU B O 1
ATOM 2300 N N . LYS B 1 142 ? 29.29060 -1.52161 21.14992 1.000 36.78091 141 LYS B N 1
ATOM 2301 C CA . LYS B 1 142 ? 29.56790 -2.70545 20.35104 1.000 43.68581 141 LYS B CA 1
ATOM 2302 C C . LYS B 1 142 ? 31.05610 -2.96329 20.14715 1.000 51.23735 141 LYS B C 1
ATOM 2303 O O . LYS B 1 142 ? 31.39659 -3.97597 19.52652 1.000 65.21660 141 LYS B O 1
ATOM 2309 N N . VAL B 1 143 ? 31.92189 -2.08985 20.67412 1.000 42.74914 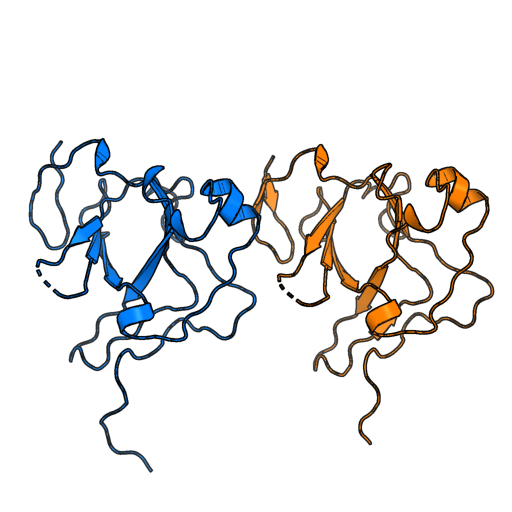142 VAL B N 1
ATOM 2310 C CA . VAL B 1 143 ? 33.39115 -2.09588 20.51199 1.000 48.10848 142 VAL B CA 1
ATOM 2311 C C . VAL B 1 143 ? 33.86522 -1.16846 19.39279 1.000 46.50613 142 VAL B C 1
ATOM 2312 O O . VAL B 1 143 ? 33.15364 -0.93419 18.41730 1.000 46.91386 142 VAL B O 1
#

Organism: Geobacillus thermodenitrificans (strain NG80-2) (NCBI:txid420246)

Solvent-accessible surface area: 16860 Å² total; per-residue (Å²): 81,151,21,43,17,103,104,59,45,105,37,119,17,110,163,160,50,37,9,106,0,95,83,4,6,63,70,83,116,120,11,63,62,0,6,48,20,139,51,197,97,71,26,25,0,0,0,0,30,90,52,58,77,24,5,51,18,0,0,68,0,94,73,56,28,109,123,10,141,37,81,13,43,116,15,0,55,96,47,5,97,19,128,32,121,183,20,25,18,16,27,0,27,12,91,81,32,147,84,72,31,66,0,20,0,38,5,46,9,0,0,0,4,0,72,124,89,90,25,4,35,31,6,93,12,113,79,50,112,33,134,69,148,48,68,13,54,112,125,146,128,98,195,228,72,150,27,44,18,101,87,50,46,95,15,60,14,89,147,144,54,24,14,102,0,104,101,3,4,61,72,95,111,141,21,51,56,0,3,54,29,100,49,51,78,68,28,20,0,0,0,1,22,96,54,60,80,20,6,49,19,0,0,91,0,106,81,53,26,107,120,7,142,39,123,28,83,121,84,2,62,122,58,6,85,27,125,23,158,93,18,41,21,27,22,0,27,12,88,86,29,149,79,82,77,65,0,22,1,41,5,64,9,0,0,0,4,1,76,132,116,102,28,4,36,28,14,102,14,114,116,54,125,36,126,75,144,46,77,12,57,115,131,196,191

Radius of gyration: 24.32 Å; Cα contacts (8 Å, |Δi|>4): 565; chains: 2; bounding box: 64×31×72 Å

Secondary structure (DSSP, 8-state):
-EE--SSS-SEE--GGGPEE-TT-BTTBTT--EEEEEE----EEEEEESS-TT-EEEEE-GGGT-TT------HHHHHHTT--SGGGEEEEEEEE--SSGGG-EE-TTS-EEEETTTTEEEE----SSS--S-EESS---S---/-EE--SSS-SEE--GGGPEE-TT-BTTBTT--EEEEEE----EEEEEESS-TT-EEEEE-GGGT-TT------HHHHHHHT--SGGGEEEEEEEE--SSGGG-EE-TTS-EEEETTTTEEEE----SSS--S-EESS----

InterPro domains:
  IPR003775 Flagellar assembly factor FliW [MF_01185] (17-140)
  IPR003775 Flagellar assembly factor FliW [PF02623] (2-137)
  IPR003775 Flagellar assembly factor FliW [PTHR39190] (1-140)
  IPR024046 Flagellar assembly factor FliW domain superfamily [G3DSA:2.30.290.10] (1-144)
  IPR024046 Flagellar assembly factor FliW domain superfamily [SSF141457] (1-140)

Nearest PDB structures (foldseek):
  5dmd-assembly2_B  TM=9.981E-01  e=6.951E-26  Geobacillus thermodenitrificans
  5jak-assembly1_A  TM=9.467E-01  e=1.121E-22  Geobacillus thermodenitrificans NG80-2
  5dmb-assembly1_A  TM=9.690E-01  e=3.405E-22  Geobacillus thermodenitrificans
  2aj7-assembly1_A  TM=9.335E-01  e=2.750E-18  Halalkalibacterium halodurans
  2aj7-assembly1_B  TM=9.542E-01  e=4.670E-17  Halalkalibacterium halodurans

Sequence (285 aa):
GKIATKYHGDIEIIHEKDIVRFEQGIPGFLEEKQFVVLLQLETPFIILQSVNTPALGFVLIEPFSYFPTYEIDLDDNTLEQLQITGEQDVALYVILTVADPFDDTTANLQAPIVINVHKRLGKQVILTNTNYKTKHRLFPEKVAKHGKIATKYHGDIEIHEKDIVRFEQGIPGFLEEKQFVLLQLETPFIILQSVNTPALGFVLIEPFSYFPTYEIDLDDNTLEQLQITGEQDVALLYVILTVADPFDDTTANLQAPIVINVHKRLGKQVILTNTNYKTTKHRLFPEKV

CATH classification: 2.30.290.10

Foldseek 3Di:
DWAAAQPDGIDDDDPLQWFFACQAAVVCRVQGTWGWADPVPQWIWGTGRVDRNPIFIKHQPCVQPVPLDDDDDPVVCVQQVPPDPVQKGKIWTWPADVVRQAIWTQSQWIWIHRNVVSYIYTDGHDPDPTGGGDGSHDDDDDDD/DWDQAQPDGIDDDDPVQWQAACQAAVPCRPQGTWGWADPVPQWIWGTGRVDRNRIFIKHQPCVQPVPQDADDDPVVCVQQVPDDPVQKRKIWTWDQDPPNQFIWTQSQWIWIHRNVVSYIYTDGDPPDPTGGTDGSHDDPD